Protein AF-A0A097PSH3-F1 (afdb_monomer)

InterPro domains:
  IPR001678 SAM-dependent methyltransferase RsmB-F/NOP2-type domain [PS51686] (1-191)
  IPR023267 RNA (C5-cytosine) methyltransferase [PTHR22807] (13-145)
  IPR029063 S-adenosyl-L-methionine-dependent methyltransferase superfamily [G3DSA:3.40.50.150] (10-169)
  IPR029063 S-adenosyl-L-methionine-dependent methyltransferase superfamily [SSF53335] (25-148)
  IPR049560 SAM-dependent methyltransferase RsmB-F/NOP2-type, catalytic core [PF01189] (76-141)

Mean predicted aligned error: 7.46 Å

Sequence (191 aa):
FLNDNGIDPSIYTPRYIRLKPGLETIEADLKCTLEKVEWLPNFYSLPPHIQIASSKAYQDGKIYGIDAASGAAVSALNISSGDHVLDLCAAPGAKLCMILELLGNSGSVTGVDVARHRLAACRTLIQKYSLGDHCRLFVSDGASFSLIPIRYKEWTSRRPWKERKKAIKERPEMIYYGRQSGVVGLSKSEL

Nearest PDB structures (foldseek):
  2yxl-assembly1_A  TM=9.022E-01  e=1.031E-09  Pyrococcus horikoshii OT3
  8esq-assembly1_q  TM=8.886E-01  e=1.124E-08  Schizosaccharomyces pombe
  2b9e-assembly1_A  TM=7.688E-01  e=6.149E-10  Homo sapiens
  8v87-assembly1_q  TM=8.570E-01  e=1.655E-08  Saccharomyces cerevisiae BY4741
  3m6w-assembly1_A  TM=8.450E-01  e=1.225E-07  Thermus thermophilus HB8

Foldseek 3Di:
DCVVVVNPPVVPFFWKKFFQPPDDDQCVQQVHDWADPVVAPRMTGHHPPGDPPNGPCVQQLRMDTDDPVLSVVLVVVVDAAQEAEEAAAQFLPPSVQVNLSRNDPHYAYEYEHQDPVRVVNNVVSCLSNVRFARYWYFNDHSVPDDDDHDHPVRGGLADDLVVLVVQCVDPRRIQDGHPHHPGRPDDPVRD

Radius of gyration: 18.39 Å; Cα contacts (8 Å, |Δi|>4): 336; chains: 1; bounding box: 59×37×45 Å

Structure (mmCIF, N/CA/C/O backbone):
data_AF-A0A097PSH3-F1
#
_entry.id   AF-A0A097PSH3-F1
#
loop_
_atom_site.group_PDB
_atom_site.id
_atom_site.type_symbol
_atom_site.label_atom_id
_atom_site.label_alt_id
_atom_site.label_comp_id
_atom_site.label_asym_id
_atom_site.label_entity_id
_atom_site.label_seq_id
_atom_site.pdbx_PDB_ins_code
_atom_site.Cartn_x
_atom_site.Cartn_y
_atom_site.Cartn_z
_atom_site.occupancy
_atom_site.B_iso_or_equiv
_atom_site.auth_seq_id
_atom_site.auth_comp_id
_atom_site.auth_asym_id
_atom_site.auth_atom_id
_atom_site.pdbx_PDB_model_num
ATOM 1 N N . PHE A 1 1 ? -30.426 14.355 -0.728 1.00 65.31 1 PHE A N 1
ATOM 2 C CA . PHE A 1 1 ? -30.240 13.302 -1.748 1.00 65.31 1 PHE A CA 1
ATOM 3 C C . PHE A 1 1 ? -30.620 11.921 -1.221 1.00 65.31 1 PHE A C 1
ATOM 5 O O . PHE A 1 1 ? -31.497 11.313 -1.800 1.00 65.31 1 PHE A O 1
ATOM 12 N N . LEU A 1 2 ? -30.008 11.404 -0.151 1.00 61.84 2 LEU A N 1
ATOM 13 C CA . LEU A 1 2 ? -30.244 10.018 0.302 1.00 61.84 2 LEU A CA 1
ATOM 14 C C . LEU A 1 2 ? -31.631 9.780 0.892 1.00 61.84 2 LEU A C 1
ATOM 16 O O . LEU A 1 2 ? -32.385 8.966 0.366 1.00 61.84 2 LEU A O 1
ATOM 20 N N . ASN A 1 3 ? -31.994 10.580 1.894 1.00 71.94 3 ASN A N 1
ATOM 21 C CA . ASN A 1 3 ? -33.344 10.575 2.456 1.00 71.94 3 ASN A CA 1
ATOM 22 C C . ASN A 1 3 ? -34.392 10.905 1.381 1.00 71.94 3 ASN A C 1
ATOM 24 O O . ASN A 1 3 ? -35.429 10.256 1.312 1.00 71.94 3 ASN A O 1
ATOM 28 N N . ASP A 1 4 ? -34.072 11.849 0.490 1.00 82.62 4 ASP A N 1
ATOM 29 C CA . ASP A 1 4 ? -34.956 12.271 -0.608 1.00 82.62 4 ASP A CA 1
ATOM 30 C C . ASP A 1 4 ? -35.188 11.177 -1.668 1.00 82.62 4 ASP A C 1
ATOM 32 O O . ASP A 1 4 ? -36.111 11.295 -2.465 1.00 82.62 4 ASP A O 1
ATOM 36 N N . ASN A 1 5 ? -34.367 10.118 -1.689 1.00 81.75 5 ASN A N 1
ATOM 37 C CA . ASN A 1 5 ? -34.512 8.966 -2.586 1.00 81.75 5 ASN A CA 1
ATOM 38 C C . ASN A 1 5 ? -34.886 7.671 -1.835 1.00 81.75 5 ASN A C 1
ATOM 40 O O . ASN A 1 5 ? -34.780 6.588 -2.405 1.00 81.75 5 ASN A O 1
ATOM 44 N N . GLY A 1 6 ? -35.296 7.754 -0.561 1.00 77.00 6 GLY A N 1
ATOM 45 C CA . GLY A 1 6 ? -35.699 6.583 0.229 1.00 77.00 6 GLY A CA 1
ATOM 46 C C . GLY A 1 6 ? -34.570 5.581 0.495 1.00 77.00 6 GLY A C 1
ATOM 47 O O . GLY A 1 6 ? -34.836 4.430 0.834 1.00 77.00 6 GLY A O 1
ATOM 48 N N . ILE A 1 7 ? -33.313 6.002 0.327 1.00 65.75 7 ILE A N 1
ATOM 49 C CA . ILE A 1 7 ? -32.142 5.192 0.653 1.00 65.75 7 ILE A CA 1
ATOM 50 C C . ILE A 1 7 ? -31.852 5.424 2.130 1.00 65.75 7 ILE A C 1
ATOM 52 O O . ILE A 1 7 ? -31.476 6.534 2.512 1.00 65.75 7 ILE A O 1
ATOM 56 N N . ASP A 1 8 ? -32.027 4.387 2.950 1.00 64.12 8 ASP A N 1
ATOM 57 C CA . ASP A 1 8 ? -31.694 4.459 4.370 1.00 64.12 8 ASP A CA 1
ATOM 58 C C . ASP A 1 8 ? -30.200 4.824 4.529 1.00 64.12 8 ASP A C 1
ATOM 60 O O . ASP A 1 8 ? -29.328 4.109 4.024 1.00 64.12 8 ASP A O 1
ATOM 64 N N . PRO A 1 9 ? -29.868 5.941 5.205 1.00 63.75 9 PRO A N 1
ATOM 65 C CA . PRO A 1 9 ? -28.488 6.349 5.448 1.00 63.75 9 PRO A CA 1
ATOM 66 C C . PRO A 1 9 ? -27.662 5.307 6.203 1.00 63.75 9 PRO A C 1
ATOM 68 O O . PRO A 1 9 ? -26.438 5.330 6.102 1.00 63.75 9 PRO A O 1
ATOM 71 N N . SER A 1 10 ? -28.297 4.391 6.938 1.00 58.47 10 SER A N 1
ATOM 72 C CA . SER A 1 10 ? -27.632 3.259 7.587 1.00 58.47 10 SER A CA 1
ATOM 73 C C . SER A 1 10 ? -27.071 2.238 6.580 1.00 58.47 10 SER A C 1
ATOM 75 O O . SER A 1 10 ? -26.129 1.516 6.898 1.00 58.47 10 SER A O 1
ATOM 77 N N . ILE A 1 11 ? -27.573 2.245 5.334 1.00 58.34 11 ILE A N 1
ATOM 78 C CA . ILE A 1 11 ? -27.076 1.443 4.202 1.00 58.34 11 ILE A CA 1
ATOM 79 C C . ILE A 1 11 ? -25.763 2.019 3.645 1.00 58.34 11 ILE A C 1
ATOM 81 O O . ILE A 1 11 ? -25.087 1.352 2.861 1.00 58.34 11 ILE A O 1
ATOM 85 N N . TYR A 1 12 ? -25.339 3.228 4.051 1.00 57.69 12 TYR A N 1
ATOM 86 C CA . TYR A 1 12 ? -23.970 3.667 3.776 1.00 57.69 12 TYR A CA 1
ATOM 87 C C . TYR A 1 12 ? -23.005 2.770 4.538 1.00 57.69 12 TYR A C 1
ATOM 89 O O . TYR A 1 12 ? -22.730 2.965 5.722 1.00 57.69 12 TYR A O 1
ATOM 97 N N . THR A 1 13 ? -22.524 1.769 3.805 1.00 61.75 13 THR A N 1
ATOM 98 C CA . THR A 1 13 ? -21.683 0.678 4.272 1.00 61.75 13 THR A CA 1
ATOM 99 C C . THR A 1 13 ? -20.581 1.200 5.185 1.00 61.75 13 THR A C 1
ATOM 101 O O . THR A 1 13 ? -19.927 2.195 4.834 1.00 61.75 13 THR A O 1
ATOM 104 N N . PRO A 1 14 ? -20.354 0.544 6.337 1.00 66.19 14 PRO A N 1
ATOM 105 C CA . PRO A 1 14 ? -19.289 0.931 7.242 1.00 66.19 14 PRO A CA 1
ATOM 106 C C . PRO A 1 14 ? -17.967 1.003 6.483 1.00 66.19 14 PRO A C 1
ATOM 108 O O . PRO A 1 14 ? -17.689 0.213 5.579 1.00 66.19 14 PRO A O 1
ATOM 111 N N . ARG A 1 15 ? -17.143 1.988 6.835 1.00 86.19 15 ARG A N 1
ATOM 112 C CA . ARG A 1 15 ? -15.806 2.095 6.252 1.00 86.19 15 ARG A CA 1
ATOM 113 C C . ARG A 1 15 ? -14.915 1.078 6.930 1.00 86.19 15 ARG A C 1
ATOM 115 O O . ARG A 1 15 ? -14.949 0.949 8.146 1.00 86.19 15 ARG A O 1
ATOM 122 N N . TYR A 1 16 ? -14.078 0.411 6.155 1.00 93.62 16 TYR A N 1
ATOM 123 C CA . TYR A 1 16 ? -13.142 -0.559 6.695 1.00 93.62 16 TYR A CA 1
ATOM 124 C C . TYR A 1 16 ? -11.760 0.058 6.880 1.00 93.62 16 TYR A C 1
ATOM 126 O O . TYR A 1 16 ? -11.278 0.850 6.057 1.00 93.62 16 TYR A O 1
ATOM 134 N N . ILE A 1 17 ? -11.120 -0.316 7.980 1.00 94.69 17 ILE A N 1
ATOM 135 C CA . ILE A 1 17 ? -9.703 -0.069 8.208 1.00 94.69 17 ILE A CA 1
ATOM 136 C C . ILE A 1 17 ? -8.973 -1.383 8.390 1.00 94.69 17 ILE A C 1
ATOM 138 O O . ILE A 1 17 ? -9.531 -2.364 8.882 1.00 94.69 17 ILE A O 1
ATOM 142 N N . ARG A 1 18 ? -7.690 -1.357 8.049 1.00 94.88 18 ARG A N 1
ATOM 143 C CA . ARG A 1 18 ? -6.748 -2.400 8.415 1.00 94.88 18 ARG A CA 1
ATOM 144 C C . ARG A 1 18 ? -5.779 -1.873 9.463 1.00 94.88 18 ARG A C 1
ATOM 146 O O . ARG A 1 18 ? -5.218 -0.782 9.309 1.00 94.88 18 ARG A O 1
ATOM 153 N N . LEU A 1 19 ? -5.568 -2.664 10.506 1.00 94.12 19 LEU A N 1
ATOM 154 C CA . LEU A 1 19 ? -4.509 -2.461 11.488 1.00 94.12 19 LEU A CA 1
ATOM 155 C C . LEU A 1 19 ? -3.259 -3.196 11.020 1.00 94.12 19 LEU A C 1
ATOM 157 O O . LEU A 1 19 ? -3.335 -4.312 10.502 1.00 94.12 19 LEU A O 1
ATOM 161 N N . LYS A 1 20 ? -2.089 -2.580 11.199 1.00 90.25 20 LYS A N 1
ATOM 162 C CA . LYS A 1 20 ? -0.839 -3.323 11.033 1.00 90.25 20 LYS A CA 1
ATOM 163 C C . LYS A 1 20 ? -0.735 -4.407 12.125 1.00 90.25 20 LYS A C 1
ATOM 165 O O . LYS A 1 20 ? -1.230 -4.183 13.231 1.00 90.25 20 LYS A O 1
ATOM 170 N N . PRO A 1 21 ? -0.104 -5.563 11.852 1.00 83.25 21 PRO A N 1
ATOM 171 C CA . PRO A 1 21 ? 0.061 -6.616 12.855 1.00 83.25 21 PRO A CA 1
ATOM 172 C C . PRO A 1 21 ? 0.727 -6.103 14.143 1.00 83.25 21 PRO A C 1
ATOM 174 O O . PRO A 1 21 ? 1.643 -5.282 14.080 1.00 83.25 21 PRO A O 1
ATOM 177 N N . GLY A 1 22 ? 0.281 -6.603 15.301 1.00 80.62 22 GLY A N 1
ATOM 178 C CA . GLY A 1 22 ? 0.843 -6.256 16.616 1.00 80.62 22 GLY A CA 1
ATOM 179 C C . GLY A 1 22 ? 0.272 -4.989 17.272 1.00 80.62 22 GLY A C 1
ATOM 180 O O . GLY A 1 22 ? 0.846 -4.500 18.242 1.00 80.62 22 GLY A O 1
ATOM 181 N N . LEU A 1 23 ? -0.833 -4.441 16.758 1.00 81.38 23 LEU A N 1
ATOM 182 C CA . LEU A 1 23 ? -1.551 -3.306 17.352 1.00 81.38 23 LEU A CA 1
ATOM 183 C C . LEU A 1 23 ? -2.843 -3.765 18.031 1.00 81.38 23 LEU A C 1
ATOM 185 O O . LEU A 1 23 ? -3.710 -4.327 17.371 1.00 81.38 23 LEU A O 1
ATOM 189 N N . GLU A 1 24 ? -2.997 -3.448 19.318 1.00 69.44 24 GLU A N 1
ATOM 190 C CA . GLU A 1 24 ? -4.186 -3.828 20.101 1.00 69.44 24 GLU A CA 1
ATOM 191 C C . GLU A 1 24 ? -4.959 -2.625 20.678 1.00 69.44 24 GLU A C 1
ATOM 193 O O . GLU A 1 24 ? -6.113 -2.764 21.064 1.00 69.44 24 GLU A O 1
ATOM 198 N N . THR A 1 25 ? -4.373 -1.420 20.711 1.00 75.62 25 THR A N 1
ATOM 199 C CA . THR A 1 25 ? -4.874 -0.301 21.538 1.00 75.62 25 THR A CA 1
ATOM 200 C C . THR A 1 25 ? -5.086 1.006 20.764 1.00 75.62 25 THR A C 1
ATOM 202 O O . THR A 1 25 ? -4.438 2.017 21.031 1.00 75.62 25 THR A O 1
ATOM 205 N N . ILE A 1 26 ? -6.012 1.024 19.796 1.00 89.06 26 ILE A N 1
ATOM 206 C CA . ILE A 1 26 ? -6.326 2.253 19.030 1.00 89.06 26 ILE A CA 1
ATOM 207 C C . ILE A 1 26 ? -7.743 2.808 19.244 1.00 89.06 26 ILE A C 1
ATOM 209 O O . ILE A 1 26 ? -8.036 3.907 18.779 1.00 89.06 26 ILE A O 1
ATOM 213 N N . GLU A 1 27 ? -8.621 2.092 19.949 1.00 90.25 27 GLU A N 1
ATOM 214 C CA . GLU A 1 27 ? -10.016 2.510 20.183 1.00 90.25 27 GLU A CA 1
ATOM 215 C C . GLU A 1 27 ? -10.115 3.849 20.922 1.00 90.25 27 GLU A C 1
ATOM 217 O O . GLU A 1 27 ? -10.912 4.709 20.551 1.00 90.25 27 GLU A O 1
ATOM 222 N N . ALA A 1 28 ? -9.251 4.065 21.920 1.00 88.62 28 ALA A N 1
ATOM 223 C CA . ALA A 1 28 ? -9.187 5.322 22.665 1.00 88.62 28 ALA A CA 1
ATOM 224 C C . ALA A 1 28 ? -8.783 6.514 21.775 1.00 88.62 28 ALA A C 1
ATOM 226 O O . ALA A 1 28 ? -9.318 7.611 21.927 1.00 88.62 28 ALA A O 1
ATOM 227 N N . ASP A 1 29 ? -7.873 6.291 20.821 1.00 90.00 29 ASP A N 1
ATOM 228 C CA . ASP A 1 29 ? -7.426 7.302 19.854 1.00 90.00 29 ASP A CA 1
ATOM 229 C C . ASP A 1 29 ? -8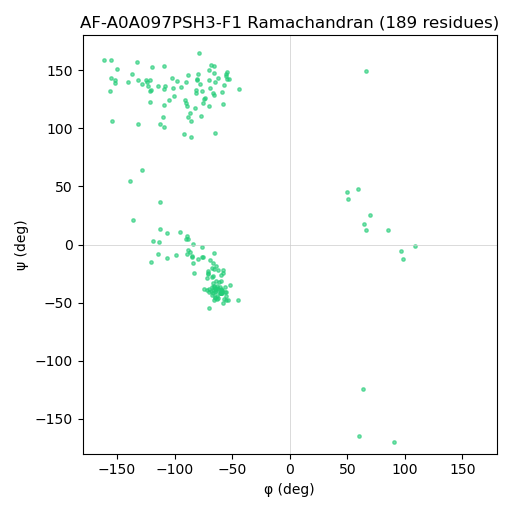.518 7.608 18.814 1.00 90.00 29 ASP A C 1
ATOM 231 O O . ASP A 1 29 ? -8.753 8.763 18.461 1.00 90.00 29 ASP A O 1
ATOM 235 N N . LEU A 1 30 ? -9.247 6.580 18.371 1.00 89.75 30 LEU A N 1
ATOM 236 C CA . LEU A 1 30 ? -10.368 6.718 17.438 1.00 89.75 30 LEU A CA 1
ATOM 237 C C . LEU A 1 30 ? -11.672 7.179 18.099 1.00 89.75 30 LEU A C 1
ATOM 239 O O . LEU A 1 30 ? -12.601 7.560 17.386 1.00 89.75 30 LEU A O 1
ATOM 243 N N . LYS A 1 31 ? -11.742 7.158 19.437 1.00 90.06 31 LYS A N 1
ATOM 244 C CA . LYS A 1 31 ? -12.951 7.422 20.235 1.00 90.06 31 LYS A CA 1
ATOM 245 C C . LYS A 1 31 ? -14.142 6.583 19.762 1.00 90.06 31 LYS A C 1
ATOM 247 O O . LYS A 1 31 ? -15.266 7.069 19.680 1.00 90.06 31 LYS A O 1
ATOM 252 N N . CYS A 1 32 ? -13.865 5.334 19.404 1.00 89.12 32 CYS A N 1
ATOM 253 C CA . CYS A 1 32 ? -14.824 4.405 18.826 1.00 89.12 32 CYS A CA 1
ATOM 254 C C . CYS A 1 32 ? -14.421 2.979 19.183 1.00 89.12 32 CYS A C 1
ATOM 256 O O . CYS A 1 32 ? -13.241 2.637 19.095 1.00 89.12 32 CYS A O 1
ATOM 258 N N . THR A 1 33 ? -15.404 2.154 19.527 1.00 89.25 33 THR A N 1
ATOM 259 C CA . THR A 1 33 ? -15.231 0.702 19.598 1.00 89.25 33 THR A CA 1
ATOM 260 C C . THR A 1 33 ? -15.040 0.153 18.190 1.00 89.25 33 THR A C 1
ATOM 262 O O . THR A 1 33 ? -15.746 0.557 17.263 1.00 89.25 33 THR A O 1
ATOM 265 N N . LEU A 1 34 ? -14.067 -0.732 18.014 1.00 88.94 34 LEU A N 1
ATOM 266 C CA . LEU A 1 34 ? -13.798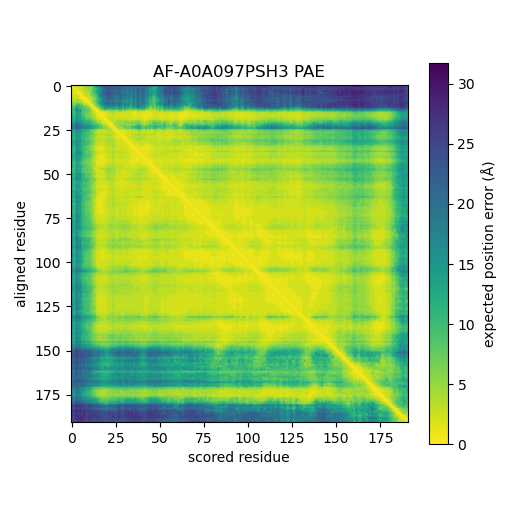 -1.370 16.738 1.00 88.94 34 LEU A CA 1
ATOM 267 C C . LEU A 1 34 ? -14.586 -2.669 16.620 1.00 88.94 34 LEU A C 1
ATOM 269 O O . LEU A 1 34 ? -14.434 -3.593 17.416 1.00 88.94 34 LEU A O 1
ATOM 273 N N . GLU A 1 35 ? -15.369 -2.772 15.559 1.00 91.88 35 GLU A N 1
ATOM 274 C CA . GLU A 1 35 ? -16.055 -4.005 15.196 1.00 91.88 35 GLU A CA 1
ATOM 275 C C . GLU A 1 35 ? -15.145 -4.834 14.288 1.00 91.88 35 GLU A C 1
ATOM 277 O O . GLU A 1 35 ? -14.735 -4.377 13.221 1.00 91.88 35 GLU A O 1
ATOM 282 N N . LYS A 1 36 ? -14.778 -6.044 14.714 1.00 93.62 36 LYS A N 1
ATOM 283 C CA . LYS A 1 36 ? -13.913 -6.932 13.927 1.00 93.62 36 LYS A CA 1
ATOM 284 C C . LYS A 1 36 ? -14.646 -7.473 12.705 1.00 93.62 36 LYS A C 1
ATOM 286 O O . LYS A 1 36 ? -15.803 -7.877 12.774 1.00 93.62 36 LYS A O 1
ATOM 291 N N . VAL A 1 37 ? -13.925 -7.569 11.592 1.00 94.88 37 VAL A N 1
ATOM 292 C CA . VAL A 1 37 ? -14.351 -8.371 10.443 1.00 94.88 37 VAL A CA 1
ATOM 293 C C . VAL A 1 37 ? -13.877 -9.805 10.680 1.00 94.88 37 VAL A C 1
ATOM 295 O O . VAL A 1 37 ? -12.748 -10.147 10.348 1.00 94.88 37 VAL A O 1
ATOM 298 N N . GLU A 1 38 ? -14.728 -10.641 11.281 1.00 94.94 38 GLU A N 1
ATOM 299 C CA . GLU A 1 38 ? -14.364 -11.983 11.789 1.00 94.94 38 GLU A CA 1
ATOM 300 C C . GLU A 1 38 ? -13.652 -12.888 10.768 1.00 94.94 38 GLU A C 1
ATOM 302 O O . GLU A 1 38 ? -12.756 -13.654 11.114 1.00 94.94 38 GLU A O 1
ATOM 307 N N . TRP A 1 39 ? -14.016 -12.785 9.490 1.00 95.12 39 TRP A N 1
ATOM 308 C CA . TRP A 1 39 ? -13.447 -13.604 8.417 1.00 95.12 39 TRP A CA 1
ATOM 309 C C . TRP A 1 39 ? -12.158 -13.026 7.805 1.00 95.12 39 TRP A C 1
ATOM 311 O O . TRP A 1 39 ? -11.537 -13.687 6.972 1.00 95.12 39 TRP A O 1
ATOM 321 N N . LEU A 1 40 ? -11.740 -11.813 8.190 1.00 95.25 40 LEU A N 1
ATOM 322 C CA . LEU A 1 40 ? -10.575 -11.131 7.623 1.00 95.25 40 LEU A CA 1
ATOM 323 C C . LEU A 1 40 ? -9.654 -10.570 8.723 1.00 95.25 40 LEU A C 1
ATOM 325 O O . LEU A 1 40 ? -9.932 -9.518 9.302 1.00 95.25 40 LEU A O 1
ATOM 329 N N . PRO A 1 41 ? -8.509 -11.222 8.995 1.00 92.81 41 PRO A N 1
ATOM 330 C CA . PRO A 1 41 ? -7.610 -10.811 10.067 1.00 92.81 41 PRO A CA 1
ATOM 331 C C . PRO A 1 41 ? -7.125 -9.362 9.943 1.00 92.81 41 PRO A C 1
ATOM 333 O O . PRO A 1 41 ? -6.680 -8.924 8.880 1.00 92.81 41 PRO A O 1
ATOM 336 N N . ASN A 1 42 ? -7.108 -8.652 11.074 1.00 94.06 42 ASN A N 1
ATOM 337 C CA . ASN A 1 42 ? -6.700 -7.247 11.209 1.00 94.06 42 ASN A CA 1
ATOM 338 C C . ASN A 1 42 ? -7.608 -6.220 10.506 1.00 94.06 42 ASN A C 1
ATOM 340 O O . ASN A 1 42 ? -7.205 -5.061 10.377 1.00 94.06 42 ASN A O 1
ATOM 344 N N . PHE A 1 43 ? -8.804 -6.609 10.058 1.00 95.56 43 PHE A N 1
ATOM 345 C CA . PHE A 1 43 ? -9.797 -5.690 9.503 1.00 95.56 43 PHE A CA 1
ATOM 346 C C . PHE A 1 43 ? -10.903 -5.376 10.502 1.00 95.56 43 PHE A C 1
ATOM 348 O O . PHE A 1 43 ? -11.352 -6.241 11.253 1.00 95.56 43 PHE A O 1
ATOM 355 N N . TYR A 1 44 ? -11.349 -4.123 10.471 1.00 94.50 44 TYR A N 1
ATOM 356 C CA . TYR A 1 44 ? -12.379 -3.614 11.366 1.00 94.50 44 TYR A CA 1
ATOM 357 C C . TYR A 1 44 ? -13.328 -2.681 10.614 1.00 94.50 44 TYR A C 1
ATOM 359 O O . TYR A 1 44 ? -12.877 -1.886 9.780 1.00 94.50 44 TYR A O 1
ATOM 367 N N . SER A 1 45 ? -14.625 -2.769 10.905 1.00 92.81 45 SER A N 1
ATOM 368 C CA . SER A 1 45 ? -15.622 -1.793 10.471 1.00 92.81 45 SER A CA 1
ATOM 369 C C . SER A 1 45 ? -15.602 -0.568 11.377 1.00 92.81 45 SER A C 1
ATOM 371 O O . SER A 1 45 ? -15.430 -0.645 12.593 1.00 92.81 45 SER A O 1
ATOM 373 N N . LEU A 1 46 ? -15.781 0.591 10.752 1.00 90.19 46 LEU A N 1
ATOM 374 C CA . LEU A 1 46 ? -15.941 1.873 11.409 1.00 90.19 46 LEU A CA 1
ATOM 375 C C . LEU A 1 46 ? -17.243 2.535 10.965 1.00 90.19 46 LEU A C 1
ATOM 377 O O . LEU A 1 46 ? -17.534 2.585 9.760 1.00 90.19 46 LEU A O 1
ATOM 381 N N . PRO A 1 47 ? -17.962 3.171 11.902 1.00 88.00 47 PRO A N 1
ATOM 382 C CA . PRO A 1 47 ? -19.062 4.049 11.556 1.00 88.00 47 PRO A CA 1
ATOM 383 C C . PRO A 1 47 ? -18.626 5.165 10.582 1.00 88.00 47 PRO A C 1
ATOM 385 O O . PRO A 1 47 ? -17.504 5.694 10.658 1.00 88.00 47 PRO A O 1
ATOM 388 N N . PRO A 1 48 ? -19.510 5.598 9.667 1.00 82.12 48 PRO A N 1
ATOM 389 C CA . PRO A 1 48 ? -19.171 6.569 8.625 1.00 82.12 48 PRO A CA 1
ATOM 390 C C . PRO A 1 48 ? -18.782 7.955 9.166 1.00 82.12 48 PRO A C 1
ATOM 392 O O . PRO A 1 48 ? -18.104 8.704 8.469 1.00 82.12 48 PRO A O 1
ATOM 395 N N . HIS A 1 49 ? -19.133 8.286 10.412 1.00 85.31 49 HIS A N 1
ATOM 396 C CA . HIS A 1 49 ? -18.789 9.563 11.044 1.00 85.31 49 HIS A CA 1
ATOM 397 C C . HIS A 1 49 ? -17.384 9.594 11.686 1.00 85.31 49 HIS A C 1
ATOM 399 O O . HIS A 1 49 ? -16.862 10.677 11.946 1.00 85.31 49 HIS A O 1
ATOM 405 N N . ILE A 1 50 ? -16.732 8.445 11.911 1.00 89.56 50 ILE A N 1
ATOM 406 C CA . ILE A 1 50 ? -15.425 8.378 12.594 1.00 89.56 50 ILE A CA 1
ATOM 407 C C . ILE A 1 50 ? -14.278 8.801 11.673 1.00 89.56 50 ILE A C 1
ATOM 409 O O . ILE A 1 50 ? -13.917 8.106 10.726 1.00 89.56 50 ILE A O 1
ATOM 413 N N . GLN A 1 51 ? -13.648 9.940 11.925 1.00 89.06 51 GLN A N 1
ATOM 414 C CA . GLN A 1 51 ? -12.547 10.409 11.083 1.00 89.06 51 GLN A CA 1
ATOM 415 C C . GLN A 1 51 ? -11.209 9.812 11.524 1.00 89.06 51 GLN A C 1
ATOM 417 O O . GLN A 1 51 ? -10.613 10.242 12.504 1.00 89.06 51 GLN A O 1
ATOM 422 N N . ILE A 1 52 ? -10.682 8.862 10.748 1.00 92.19 52 ILE A N 1
ATOM 423 C CA . ILE A 1 52 ? -9.356 8.295 11.036 1.00 92.19 52 ILE A CA 1
ATOM 424 C C . ILE A 1 52 ? -8.226 9.287 10.750 1.00 92.19 52 ILE A C 1
ATOM 426 O O . ILE A 1 52 ? -7.167 9.184 11.343 1.00 92.19 52 ILE A O 1
ATOM 430 N N . ALA A 1 53 ? -8.435 10.268 9.862 1.00 91.19 53 ALA A N 1
ATOM 431 C CA . ALA A 1 53 ? -7.381 11.187 9.428 1.00 91.19 53 ALA A CA 1
ATOM 432 C C . ALA A 1 53 ? -6.763 12.011 10.573 1.00 91.19 53 ALA A C 1
ATOM 434 O O . ALA A 1 53 ? -5.576 12.341 10.531 1.00 91.19 53 ALA A O 1
ATOM 435 N N . SER A 1 54 ? -7.563 12.317 11.595 1.00 89.81 54 SER A N 1
ATOM 436 C CA . SER A 1 54 ? -7.151 13.060 12.786 1.00 89.81 54 SER A CA 1
ATOM 437 C C . SER A 1 54 ? -6.518 12.189 13.870 1.00 89.81 54 SER A C 1
ATOM 439 O O . SER A 1 54 ? -5.980 12.742 14.824 1.00 89.81 54 SER A O 1
ATOM 441 N N . SER A 1 55 ? -6.587 10.860 13.758 1.00 92.31 55 SER A N 1
ATOM 442 C CA . SER A 1 55 ? -6.101 9.960 14.801 1.00 92.31 55 SER A CA 1
ATOM 443 C C . SER A 1 55 ? -4.584 9.799 14.749 1.00 92.31 55 SER A C 1
ATOM 445 O O . SER A 1 55 ? -3.965 9.803 13.673 1.00 92.31 55 SER A O 1
ATOM 447 N N . LYS A 1 56 ? -3.966 9.618 15.916 1.00 93.00 56 LYS A N 1
ATOM 448 C CA . LYS A 1 56 ? -2.524 9.399 16.019 1.00 93.00 56 LYS A CA 1
ATOM 449 C C . LYS A 1 56 ? -2.113 8.109 15.310 1.00 93.00 56 LYS A C 1
ATOM 451 O O . LYS A 1 56 ? -1.099 8.086 14.617 1.00 93.00 56 LYS A O 1
ATOM 456 N N . ALA A 1 57 ? -2.928 7.062 15.399 1.00 92.94 57 ALA A N 1
ATOM 457 C CA . ALA A 1 57 ? -2.708 5.792 14.723 1.00 92.94 57 ALA A CA 1
ATOM 458 C C . ALA A 1 57 ? -2.626 5.952 13.195 1.00 92.94 57 ALA A C 1
ATOM 460 O O . ALA A 1 57 ? -1.764 5.353 12.552 1.00 92.94 57 ALA A O 1
ATOM 461 N N . TYR A 1 58 ? -3.478 6.779 12.587 1.00 93.31 58 TYR A N 1
ATOM 462 C CA . TYR A 1 58 ? -3.427 7.007 11.142 1.00 93.31 58 TYR A CA 1
ATOM 463 C C . TYR A 1 58 ? -2.252 7.892 10.726 1.00 93.31 58 TYR A C 1
ATOM 465 O O . TYR A 1 58 ? -1.646 7.656 9.673 1.00 93.31 58 TYR A O 1
ATOM 473 N N . GLN A 1 59 ? -1.936 8.913 11.526 1.00 92.56 59 GLN A N 1
ATOM 474 C CA . GLN A 1 59 ? -0.806 9.815 11.287 1.00 92.56 59 GLN A CA 1
ATOM 475 C C . GLN A 1 59 ? 0.533 9.077 11.386 1.00 92.56 59 GLN A C 1
ATOM 477 O O . GLN A 1 59 ? 1.388 9.255 10.523 1.00 92.56 59 GLN A O 1
ATOM 482 N N . ASP A 1 60 ? 0.668 8.177 12.360 1.00 91.62 60 ASP A N 1
ATOM 483 C CA . ASP A 1 60 ? 1.846 7.321 12.552 1.00 91.62 60 ASP A CA 1
ATOM 484 C C . ASP A 1 60 ? 1.912 6.153 11.552 1.00 91.62 60 ASP A C 1
ATOM 486 O O . ASP A 1 60 ? 2.834 5.340 11.588 1.00 91.62 60 ASP A O 1
ATOM 490 N N . GLY A 1 61 ? 0.915 6.018 10.676 1.00 91.31 61 GLY A N 1
ATOM 491 C CA . GLY A 1 61 ? 0.877 4.957 9.680 1.00 91.31 61 GLY A CA 1
ATOM 492 C C . GLY A 1 61 ? 0.651 3.553 10.251 1.00 91.31 61 GLY A C 1
ATOM 493 O O . GLY A 1 61 ? 1.059 2.571 9.627 1.00 91.31 61 GLY A O 1
ATOM 494 N N . LYS A 1 62 ? 0.022 3.459 11.428 1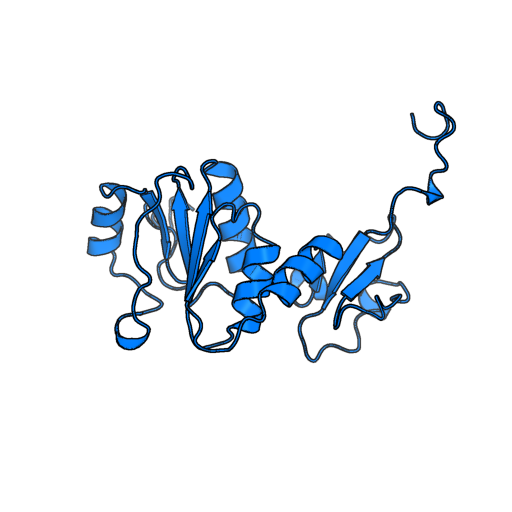.00 91.56 62 LYS A N 1
ATOM 495 C CA . LYS A 1 62 ? -0.362 2.218 12.125 1.00 91.56 62 LYS A CA 1
ATOM 496 C C . LYS A 1 62 ? -1.684 1.640 11.612 1.00 91.56 62 LYS A C 1
ATOM 498 O O . LYS A 1 62 ? -1.909 0.439 11.718 1.00 91.56 62 LYS A O 1
ATOM 503 N N . ILE A 1 63 ? -2.534 2.490 11.035 1.00 93.56 63 ILE A N 1
ATOM 504 C CA . ILE A 1 63 ? -3.778 2.095 10.369 1.00 93.56 63 ILE A CA 1
ATOM 505 C C . ILE A 1 63 ? -3.931 2.767 9.013 1.00 93.56 63 ILE A C 1
ATOM 507 O O . ILE A 1 63 ? -3.394 3.855 8.763 1.00 93.56 63 ILE A O 1
ATOM 511 N N . TYR A 1 64 ? -4.725 2.146 8.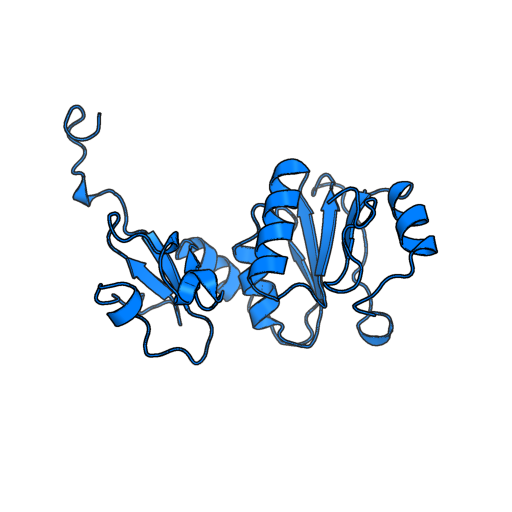149 1.00 92.56 64 TYR A N 1
ATOM 512 C CA . TYR A 1 64 ? -5.148 2.753 6.897 1.00 92.56 64 TYR A CA 1
ATOM 513 C C . TYR A 1 64 ? -6.518 2.267 6.451 1.00 92.56 64 TYR A C 1
ATOM 515 O O . TYR A 1 64 ? -6.933 1.153 6.761 1.00 92.56 64 TYR A O 1
ATOM 523 N N . GLY A 1 65 ? -7.219 3.142 5.730 1.00 92.81 65 GLY A N 1
ATOM 524 C CA . GLY A 1 65 ? -8.495 2.810 5.115 1.00 92.81 65 GLY A CA 1
ATOM 525 C C . GLY A 1 65 ? -8.279 1.899 3.914 1.00 92.81 65 GLY A C 1
ATOM 526 O O . GLY A 1 65 ? -7.508 2.225 3.010 1.00 92.81 65 GLY A O 1
ATOM 527 N N . ILE A 1 66 ? -8.961 0.764 3.916 1.00 94.75 66 ILE A N 1
ATOM 528 C CA . ILE A 1 66 ? -9.005 -0.183 2.808 1.00 94.75 66 ILE A CA 1
ATOM 529 C C . ILE A 1 66 ? -10.287 -0.991 2.950 1.00 94.75 66 ILE A C 1
ATOM 531 O O . ILE A 1 66 ? -10.598 -1.470 4.033 1.00 94.75 66 ILE A O 1
ATOM 535 N N . ASP A 1 67 ? -11.025 -1.126 1.854 1.00 93.62 67 ASP A N 1
ATOM 536 C CA . ASP A 1 67 ? -12.253 -1.912 1.835 1.00 93.62 67 ASP A CA 1
ATOM 537 C C . ASP A 1 67 ? -11.992 -3.396 2.159 1.00 93.62 67 ASP A C 1
ATOM 539 O O . ASP A 1 67 ? -10.977 -3.955 1.726 1.00 93.62 67 ASP A O 1
ATOM 543 N N . ALA A 1 68 ? -12.907 -4.050 2.881 1.00 94.69 68 ALA A N 1
ATOM 544 C CA . ALA A 1 68 ? -12.756 -5.453 3.267 1.00 94.69 68 ALA A CA 1
ATOM 545 C C . ALA A 1 68 ? -12.628 -6.385 2.052 1.00 94.69 68 ALA A C 1
ATOM 547 O O . ALA A 1 68 ? -11.775 -7.271 2.059 1.00 94.69 68 ALA A O 1
ATOM 548 N N . ALA A 1 69 ? -13.374 -6.156 0.964 1.00 95.06 69 ALA A N 1
ATOM 549 C CA . ALA A 1 69 ? -13.243 -6.959 -0.253 1.00 95.06 69 ALA A CA 1
ATOM 550 C C . ALA A 1 69 ? -11.878 -6.747 -0.927 1.00 95.06 69 ALA A C 1
ATOM 552 O O . ALA A 1 69 ? -11.294 -7.674 -1.489 1.00 95.06 69 ALA A O 1
ATOM 553 N N . SER A 1 70 ? -11.318 -5.537 -0.826 1.00 96.25 70 SER A N 1
ATOM 554 C CA . SER A 1 70 ? -9.956 -5.271 -1.297 1.00 96.25 70 SER A CA 1
ATOM 555 C C . SER A 1 70 ? -8.902 -6.007 -0.472 1.00 96.25 70 SER A C 1
ATOM 557 O O . SER A 1 70 ? -7.938 -6.504 -1.049 1.00 96.25 70 SER A O 1
ATOM 559 N N . GLY A 1 71 ? -9.088 -6.089 0.847 1.00 96.69 71 GLY A N 1
ATOM 560 C CA . GLY A 1 71 ? -8.252 -6.901 1.728 1.00 96.69 71 GLY A CA 1
ATOM 561 C C . GLY A 1 71 ? -8.349 -8.388 1.418 1.00 96.69 71 GLY A C 1
ATOM 562 O O . GLY A 1 71 ? -7.327 -9.043 1.242 1.00 96.69 71 GLY A O 1
ATOM 563 N N . ALA A 1 72 ? -9.574 -8.890 1.255 1.00 97.31 72 ALA A N 1
ATOM 564 C CA . ALA A 1 72 ? -9.857 -10.270 0.876 1.00 97.31 72 ALA A CA 1
ATOM 565 C C . ALA A 1 72 ? -9.147 -10.667 -0.424 1.00 97.31 72 ALA A C 1
ATOM 567 O O . ALA A 1 72 ? -8.525 -11.724 -0.491 1.00 97.31 72 ALA A O 1
ATOM 568 N N . ALA A 1 73 ? -9.182 -9.792 -1.436 1.00 97.44 73 ALA A N 1
ATOM 569 C CA . ALA A 1 73 ? -8.498 -10.018 -2.704 1.00 97.44 73 ALA A CA 1
ATOM 570 C C . ALA A 1 73 ? -6.981 -10.177 -2.526 1.00 97.44 73 ALA A C 1
ATOM 572 O O . ALA A 1 73 ? -6.391 -11.062 -3.136 1.00 97.44 73 ALA A O 1
ATOM 573 N N . VAL A 1 74 ? -6.348 -9.362 -1.672 1.00 97.44 74 VAL A N 1
ATOM 574 C CA . VAL A 1 74 ? -4.910 -9.493 -1.380 1.00 97.44 74 VAL A CA 1
ATOM 575 C C . VAL A 1 74 ? -4.626 -10.759 -0.570 1.00 97.44 74 VAL A C 1
ATOM 577 O O . VAL A 1 74 ? -3.668 -11.464 -0.872 1.00 97.44 74 VAL A O 1
ATOM 580 N N . SER A 1 75 ? -5.465 -11.091 0.414 1.00 96.50 75 SER A N 1
ATOM 581 C CA . SER A 1 75 ? -5.344 -12.334 1.186 1.00 96.50 75 SER A CA 1
ATOM 582 C C . SER A 1 75 ? -5.448 -13.580 0.301 1.00 96.50 75 SER A C 1
ATOM 584 O O . SER A 1 75 ? -4.691 -14.527 0.492 1.00 96.50 75 SER A O 1
ATOM 586 N N . ALA A 1 76 ? -6.324 -13.563 -0.706 1.00 97.88 76 ALA A N 1
ATOM 587 C CA . ALA A 1 76 ? -6.503 -14.668 -1.645 1.00 97.88 76 ALA A CA 1
ATOM 588 C C . ALA A 1 76 ? -5.280 -14.925 -2.545 1.00 97.88 76 ALA A C 1
ATOM 590 O O . ALA A 1 76 ? -5.124 -16.036 -3.043 1.00 97.88 76 ALA A O 1
ATOM 591 N N . LEU A 1 77 ? -4.393 -13.936 -2.729 1.00 97.19 77 LEU A N 1
ATOM 592 C CA . LEU A 1 77 ? -3.137 -14.121 -3.468 1.00 97.19 77 LEU A CA 1
ATOM 593 C C . LEU A 1 77 ? -2.129 -15.014 -2.723 1.00 97.19 77 LEU A C 1
ATOM 595 O O . LEU A 1 77 ? -1.158 -15.443 -3.337 1.00 97.19 77 LEU A O 1
ATOM 599 N N . ASN A 1 78 ? -2.347 -15.288 -1.428 1.00 96.75 78 ASN A N 1
ATOM 600 C CA . ASN A 1 78 ? -1.496 -16.134 -0.583 1.00 96.75 78 ASN A CA 1
ATOM 601 C C . ASN A 1 78 ? 0.002 -15.768 -0.649 1.00 96.75 78 ASN A C 1
ATOM 603 O O . ASN A 1 78 ? 0.876 -16.624 -0.792 1.00 96.75 78 ASN A O 1
ATOM 607 N N . ILE A 1 79 ? 0.280 -14.466 -0.571 1.00 96.38 79 ILE A N 1
ATOM 608 C CA . ILE A 1 79 ? 1.625 -13.899 -0.699 1.00 96.38 79 ILE A CA 1
ATOM 609 C C . ILE A 1 79 ? 2.498 -14.358 0.467 1.00 96.38 79 ILE A C 1
ATOM 611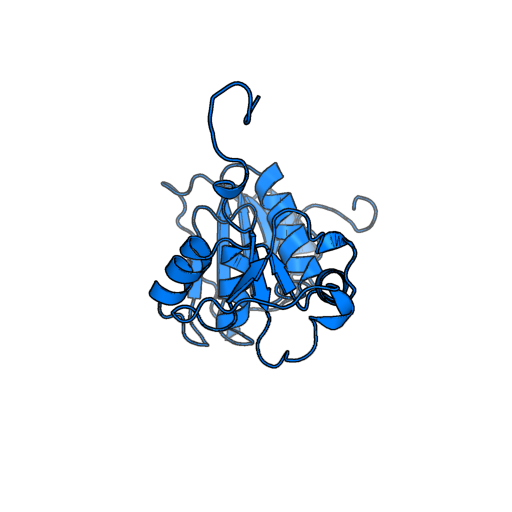 O O . ILE A 1 79 ? 2.138 -14.184 1.633 1.00 96.38 79 ILE A O 1
ATOM 615 N N . SER A 1 80 ? 3.669 -14.889 0.138 1.00 94.25 80 SER A N 1
ATOM 616 C CA . SER A 1 80 ? 4.692 -15.330 1.078 1.00 94.25 80 SER A CA 1
ATOM 617 C C . SER A 1 80 ? 5.904 -14.402 1.055 1.00 94.25 80 SER A C 1
ATOM 619 O O . SER A 1 80 ? 6.213 -13.749 0.058 1.00 94.25 80 SER A O 1
ATOM 621 N N . SER A 1 81 ? 6.630 -14.341 2.172 1.00 91.94 81 SER A N 1
ATOM 622 C CA . SER A 1 81 ? 7.879 -13.580 2.224 1.00 91.94 81 SER A CA 1
ATOM 623 C C . SER A 1 81 ? 8.871 -14.112 1.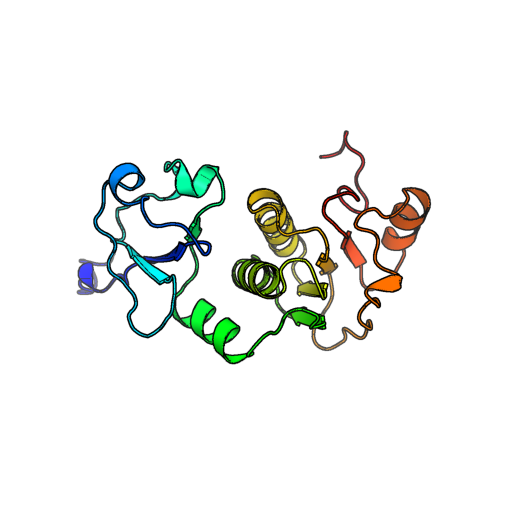183 1.00 91.94 81 SER A C 1
ATOM 625 O O . SER A 1 81 ? 9.103 -15.317 1.103 1.00 91.94 81 SER A O 1
ATOM 627 N N . GLY A 1 82 ? 9.464 -13.213 0.393 1.00 91.19 82 GLY A N 1
ATOM 628 C CA . GLY A 1 82 ? 10.336 -13.579 -0.728 1.00 91.19 82 GLY A CA 1
ATOM 629 C C . GLY A 1 82 ? 9.662 -13.561 -2.100 1.00 91.19 82 GLY A C 1
ATOM 630 O O . GLY A 1 82 ? 10.381 -13.554 -3.099 1.00 91.19 82 GLY A O 1
ATOM 631 N N . ASP A 1 83 ? 8.332 -13.475 -2.170 1.00 94.50 83 ASP A N 1
ATOM 632 C CA . ASP A 1 83 ? 7.620 -13.404 -3.445 1.00 94.50 83 ASP A CA 1
ATOM 633 C C . ASP A 1 83 ? 7.921 -12.113 -4.223 1.00 94.50 83 ASP A C 1
ATOM 635 O O . ASP A 1 83 ? 8.247 -11.050 -3.683 1.00 94.50 83 ASP A O 1
ATOM 639 N N . HIS A 1 84 ? 7.776 -12.203 -5.543 1.00 94.19 84 HIS A N 1
ATOM 640 C CA . HIS A 1 84 ? 7.893 -11.074 -6.456 1.00 94.19 84 HIS A CA 1
ATOM 641 C C . HIS A 1 84 ? 6.529 -10.779 -7.070 1.00 94.19 84 HIS A C 1
ATOM 643 O O . HIS A 1 84 ? 6.070 -11.495 -7.959 1.00 94.19 84 HIS A O 1
ATOM 649 N N . VAL A 1 85 ? 5.880 -9.720 -6.594 1.00 95.75 85 VAL A N 1
ATOM 650 C CA . VAL A 1 85 ? 4.483 -9.419 -6.916 1.00 95.75 85 VAL A CA 1
ATOM 651 C C . VAL A 1 85 ? 4.398 -8.317 -7.972 1.00 95.75 85 VAL A C 1
ATOM 653 O O . VAL A 1 85 ? 5.081 -7.291 -7.889 1.00 95.75 85 VAL A O 1
ATOM 656 N N . LEU A 1 86 ? 3.541 -8.523 -8.971 1.00 96.50 86 LEU A N 1
ATOM 657 C CA . LEU A 1 86 ? 3.185 -7.534 -9.985 1.00 96.50 86 LEU A CA 1
ATOM 658 C C . LEU A 1 86 ? 1.743 -7.072 -9.750 1.00 96.50 86 LEU A C 1
ATOM 660 O O . LEU A 1 86 ? 0.818 -7.874 -9.821 1.00 96.50 86 LEU A O 1
ATOM 664 N N . ASP A 1 87 ? 1.560 -5.778 -9.505 1.00 97.25 87 ASP A N 1
ATOM 665 C CA . ASP A 1 87 ? 0.252 -5.132 -9.381 1.00 97.25 87 ASP A CA 1
ATOM 666 C C . ASP A 1 87 ? 0.026 -4.237 -10.608 1.00 97.25 87 ASP A C 1
ATOM 668 O O . ASP A 1 87 ? 0.607 -3.157 -10.713 1.00 97.25 87 ASP A O 1
ATOM 672 N N . LEU A 1 88 ? -0.767 -4.718 -11.573 1.00 95.94 88 LEU A N 1
ATOM 673 C CA . LEU A 1 88 ? -0.968 -4.068 -12.878 1.00 95.94 88 LEU A CA 1
ATOM 674 C C . LEU A 1 88 ? -1.886 -2.834 -12.843 1.00 95.94 88 LEU A C 1
ATOM 676 O O . LEU A 1 88 ? -1.977 -2.120 -13.841 1.00 95.94 88 LEU A O 1
ATOM 680 N N . CYS A 1 89 ? -2.584 -2.594 -11.731 1.00 95.56 89 CYS A N 1
ATOM 681 C CA . CYS A 1 89 ? -3.490 -1.458 -11.532 1.00 95.56 89 CYS A CA 1
ATOM 682 C C . CYS A 1 89 ? -3.301 -0.896 -10.119 1.00 95.56 89 CYS A C 1
ATOM 684 O O . CYS A 1 89 ? -4.236 -0.802 -9.319 1.00 95.56 89 CYS A O 1
ATOM 686 N N . ALA A 1 90 ? -2.052 -0.553 -9.814 1.00 96.62 90 ALA A N 1
ATOM 687 C CA . ALA A 1 90 ? -1.592 -0.320 -8.455 1.00 96.62 90 ALA A CA 1
ATOM 688 C C . ALA A 1 90 ? -2.219 0.907 -7.784 1.00 96.62 90 ALA A C 1
ATOM 690 O O . ALA A 1 90 ? -2.304 0.969 -6.554 1.00 96.62 90 ALA A O 1
ATOM 691 N N . ALA A 1 91 ? -2.636 1.924 -8.540 1.00 95.75 91 ALA A N 1
ATOM 692 C CA . ALA A 1 91 ? -3.089 3.165 -7.936 1.00 95.75 91 ALA A CA 1
ATOM 693 C C . ALA A 1 91 ? -4.546 3.070 -7.432 1.00 95.75 91 ALA A C 1
ATOM 695 O O . ALA A 1 91 ? -5.408 2.515 -8.108 1.00 95.75 91 ALA A O 1
ATOM 696 N N . PRO A 1 92 ? -4.906 3.676 -6.282 1.00 93.75 92 PRO A N 1
ATOM 697 C CA . PRO A 1 92 ? -4.127 4.630 -5.492 1.00 93.75 92 PRO A CA 1
ATOM 698 C C . PRO A 1 92 ? -3.207 4.004 -4.427 1.00 93.75 92 PRO A C 1
ATOM 700 O O . PRO A 1 92 ? -2.632 4.753 -3.649 1.00 93.75 92 PRO A O 1
ATOM 703 N N . GLY A 1 93 ? -3.045 2.676 -4.369 1.00 95.31 93 GLY A N 1
ATOM 704 C CA . GLY A 1 93 ? -1.964 2.036 -3.603 1.00 95.31 93 GLY A CA 1
ATOM 705 C C . GLY A 1 93 ? -2.343 1.291 -2.325 1.00 95.31 93 GLY A C 1
ATOM 706 O O . GLY A 1 93 ? -1.457 0.721 -1.702 1.00 95.31 93 GLY A O 1
ATOM 707 N N . ALA A 1 94 ? -3.613 1.253 -1.907 1.00 95.69 94 ALA A N 1
ATOM 708 C CA . ALA A 1 94 ? -3.983 0.598 -0.641 1.00 95.69 94 ALA A CA 1
ATOM 709 C C . ALA A 1 94 ? -3.695 -0.919 -0.645 1.00 95.69 94 ALA A C 1
ATOM 711 O O . ALA A 1 94 ? -3.116 -1.441 0.306 1.00 95.69 94 ALA A O 1
ATOM 712 N N . LYS A 1 95 ? -4.039 -1.615 -1.740 1.00 97.12 95 LYS A N 1
ATOM 713 C CA . LYS A 1 95 ? -3.711 -3.040 -1.929 1.00 97.12 95 LYS A CA 1
ATOM 714 C C . LYS A 1 95 ? -2.201 -3.252 -2.016 1.00 97.12 95 LYS A C 1
ATOM 716 O O . LYS A 1 95 ? -1.671 -4.113 -1.327 1.00 97.12 95 LYS A O 1
ATOM 721 N N . LEU A 1 96 ? -1.511 -2.407 -2.785 1.00 96.94 96 LEU A N 1
ATOM 722 C CA . LEU A 1 96 ? -0.054 -2.420 -2.904 1.00 96.94 96 LEU A CA 1
ATOM 723 C C . LEU A 1 96 ? 0.646 -2.266 -1.540 1.00 96.94 96 LEU A C 1
ATOM 725 O O . LEU A 1 96 ? 1.621 -2.960 -1.269 1.00 96.94 96 LEU A O 1
ATOM 729 N N . CYS A 1 97 ? 0.143 -1.400 -0.655 1.00 95.94 97 CYS A N 1
ATOM 730 C CA . CYS A 1 97 ? 0.644 -1.283 0.714 1.00 95.94 97 CYS A CA 1
ATOM 731 C C . CYS A 1 97 ? 0.443 -2.581 1.506 1.00 95.94 97 CYS A C 1
ATOM 733 O O . CYS A 1 97 ? 1.394 -3.058 2.117 1.00 95.94 97 CYS A O 1
ATOM 735 N N . MET A 1 98 ? -0.742 -3.193 1.438 1.00 96.12 98 MET A N 1
ATOM 736 C CA . MET A 1 98 ? -0.989 -4.482 2.092 1.00 96.12 98 MET A CA 1
ATOM 737 C C . MET A 1 98 ? -0.059 -5.585 1.562 1.00 96.12 98 MET A C 1
ATOM 739 O O . MET A 1 98 ? 0.491 -6.345 2.353 1.00 96.12 98 MET A O 1
ATOM 743 N N . ILE A 1 99 ? 0.175 -5.634 0.247 1.00 96.62 99 ILE A N 1
ATOM 744 C CA . ILE A 1 99 ? 1.132 -6.550 -0.394 1.00 96.62 99 ILE A CA 1
ATOM 745 C C . ILE A 1 99 ? 2.544 -6.338 0.174 1.00 96.62 99 ILE A C 1
ATOM 747 O O . ILE A 1 99 ? 3.193 -7.296 0.591 1.00 96.62 99 ILE A O 1
ATOM 751 N N . LEU A 1 100 ? 3.016 -5.087 0.220 1.00 94.75 100 LEU A N 1
ATOM 752 C CA . LEU A 1 100 ? 4.344 -4.748 0.743 1.00 94.75 100 LEU A CA 1
ATOM 753 C C . LEU A 1 100 ? 4.510 -5.147 2.215 1.00 94.75 100 LEU A C 1
ATOM 755 O O . LEU A 1 100 ? 5.584 -5.588 2.611 1.00 94.75 100 LEU A O 1
ATOM 759 N N . GLU A 1 101 ? 3.457 -5.023 3.023 1.00 93.50 101 GLU A N 1
ATOM 760 C CA . GLU A 1 101 ? 3.482 -5.477 4.416 1.00 93.50 101 GLU A CA 1
ATOM 761 C C . GLU A 1 101 ? 3.603 -6.994 4.552 1.00 93.50 101 GLU A C 1
ATOM 763 O O . GLU A 1 101 ? 4.347 -7.453 5.413 1.00 93.50 101 GLU A O 1
ATOM 768 N N . LEU A 1 102 ? 2.890 -7.762 3.721 1.00 93.88 102 LEU A N 1
ATOM 769 C CA . LEU A 1 102 ? 2.933 -9.229 3.751 1.00 93.88 102 LEU A CA 1
ATOM 770 C C . LEU A 1 102 ? 4.300 -9.775 3.318 1.00 93.88 102 LEU A C 1
ATOM 772 O O . LEU A 1 102 ? 4.790 -10.742 3.897 1.00 93.88 102 LEU A O 1
ATOM 776 N N . LEU A 1 103 ? 4.944 -9.130 2.343 1.00 93.12 103 LEU A N 1
ATOM 777 C CA . LEU A 1 103 ? 6.308 -9.463 1.920 1.00 93.12 103 LEU A CA 1
ATOM 778 C C . LEU A 1 103 ? 7.346 -9.187 3.022 1.00 93.12 103 LEU A C 1
ATOM 780 O O . LEU A 1 103 ? 8.328 -9.926 3.178 1.00 93.12 103 LEU A O 1
ATOM 784 N N . GLY A 1 104 ? 7.122 -8.126 3.802 1.00 89.69 104 GLY A N 1
ATOM 785 C CA . GLY A 1 104 ? 8.028 -7.673 4.848 1.00 89.69 104 GLY A CA 1
ATOM 786 C C . GLY A 1 104 ? 9.375 -7.236 4.270 1.00 89.69 104 GLY A C 1
ATOM 787 O O . GLY A 1 104 ? 9.449 -6.380 3.391 1.00 89.69 104 GLY A O 1
ATOM 788 N N . ASN A 1 105 ? 10.457 -7.836 4.769 1.00 87.56 105 ASN A N 1
ATOM 789 C CA . ASN A 1 105 ? 11.825 -7.484 4.378 1.00 87.56 105 ASN A CA 1
ATOM 790 C C . ASN A 1 105 ? 12.393 -8.373 3.261 1.00 87.56 105 ASN A C 1
ATOM 792 O O . ASN A 1 105 ? 13.590 -8.314 3.010 1.00 87.56 105 ASN A O 1
ATOM 796 N N . SER A 1 106 ? 11.587 -9.208 2.604 1.00 87.94 106 SER A N 1
ATOM 797 C CA . SER A 1 106 ? 12.049 -10.099 1.534 1.00 87.94 106 SER A CA 1
ATOM 798 C C . SER A 1 106 ? 11.063 -10.100 0.370 1.00 87.94 106 SER A C 1
ATOM 800 O O . SER A 1 106 ? 9.859 -9.988 0.577 1.00 87.94 106 SER A O 1
ATOM 802 N N . GLY A 1 107 ? 11.567 -10.242 -0.855 1.00 90.88 107 GLY A N 1
ATOM 803 C CA . GLY A 1 107 ? 10.755 -10.144 -2.070 1.00 90.88 107 GLY A CA 1
ATOM 804 C C . GLY A 1 107 ? 10.688 -8.720 -2.624 1.00 90.88 107 GLY A C 1
ATOM 805 O O . GLY A 1 107 ? 11.457 -7.846 -2.218 1.00 90.88 107 GLY A O 1
ATOM 806 N N . SER A 1 108 ? 9.816 -8.485 -3.606 1.00 92.88 108 SER A N 1
ATOM 807 C CA . SER A 1 108 ? 9.647 -7.153 -4.204 1.00 92.88 108 SER A CA 1
ATOM 808 C C . SER A 1 108 ? 8.276 -6.946 -4.836 1.00 92.88 108 SER A C 1
ATOM 810 O O . SER A 1 108 ? 7.593 -7.898 -5.206 1.00 92.88 108 SER A O 1
ATOM 812 N N . VAL A 1 109 ? 7.892 -5.678 -4.999 1.00 95.19 109 VAL A N 1
ATOM 813 C CA . VAL A 1 109 ? 6.647 -5.289 -5.668 1.00 95.19 109 VAL A CA 1
ATOM 814 C C . VAL A 1 109 ? 6.933 -4.387 -6.855 1.00 95.19 109 VAL A C 1
ATOM 816 O O . VAL A 1 109 ? 7.672 -3.400 -6.772 1.00 95.19 109 VAL A O 1
ATOM 819 N N . THR A 1 110 ? 6.308 -4.716 -7.978 1.00 95.88 110 THR A N 1
ATOM 820 C CA . THR A 1 110 ? 6.236 -3.860 -9.158 1.00 95.88 110 THR A CA 1
ATOM 821 C C . THR A 1 110 ? 4.806 -3.368 -9.306 1.00 95.88 110 THR A C 1
ATOM 823 O O . THR A 1 110 ? 3.925 -4.155 -9.625 1.00 95.88 110 THR A O 1
ATOM 826 N N . GLY A 1 111 ? 4.574 -2.080 -9.061 1.00 96.88 111 GLY A N 1
ATOM 827 C CA . GLY A 1 111 ? 3.283 -1.444 -9.307 1.00 96.88 111 GLY A CA 1
ATOM 828 C C . GLY A 1 111 ? 3.252 -0.782 -10.681 1.00 96.88 111 GLY A C 1
ATOM 829 O O . GLY A 1 111 ? 4.199 -0.089 -11.059 1.00 96.88 111 GLY A O 1
ATOM 830 N N . VAL A 1 112 ? 2.167 -0.969 -11.418 1.00 97.50 112 VAL A N 1
ATOM 831 C CA . VAL A 1 112 ? 1.930 -0.376 -12.734 1.00 97.50 112 VAL A CA 1
ATOM 832 C C . VAL A 1 112 ? 0.568 0.302 -12.719 1.00 97.50 112 VAL A C 1
ATOM 834 O O . VAL A 1 112 ? -0.381 -0.215 -12.139 1.00 97.50 112 VAL A O 1
ATOM 837 N N . ASP A 1 113 ? 0.474 1.484 -13.314 1.00 97.94 113 ASP A N 1
ATOM 838 C CA . ASP A 1 113 ? -0.808 2.136 -13.575 1.00 97.94 113 ASP A CA 1
ATOM 839 C C . ASP A 1 113 ? -0.659 3.100 -14.755 1.00 97.94 113 ASP A C 1
ATOM 841 O O . ASP A 1 113 ? 0.368 3.770 -14.896 1.00 97.94 113 ASP A O 1
ATOM 845 N N . VAL A 1 114 ? -1.684 3.208 -15.596 1.00 96.75 114 VAL A N 1
ATOM 846 C CA . VAL A 1 114 ? -1.668 4.125 -16.745 1.00 96.75 114 VAL A CA 1
ATOM 847 C C . VAL A 1 114 ? -1.787 5.590 -16.304 1.00 96.75 114 VAL A C 1
ATOM 849 O O . VAL A 1 114 ? -1.261 6.501 -16.949 1.00 96.75 114 VAL A O 1
ATOM 852 N N . ALA A 1 115 ? -2.443 5.848 -15.170 1.00 96.19 115 ALA A N 1
ATOM 853 C CA . ALA A 1 115 ? -2.722 7.185 -14.676 1.00 96.19 115 ALA A CA 1
ATOM 854 C C . ALA A 1 115 ? -1.613 7.674 -13.734 1.00 96.19 115 ALA A C 1
ATOM 856 O O . ALA A 1 115 ? -1.662 7.492 -12.515 1.00 96.19 115 ALA A O 1
ATOM 857 N N . ARG A 1 116 ? -0.647 8.416 -14.291 1.00 93.38 116 ARG A N 1
ATOM 858 C CA . ARG A 1 116 ? 0.469 9.024 -13.538 1.00 93.38 116 ARG A CA 1
ATOM 859 C C . ARG A 1 116 ? 0.042 9.716 -12.240 1.00 93.38 116 ARG A C 1
ATOM 861 O O . ARG A 1 116 ? 0.684 9.527 -11.213 1.00 93.38 116 ARG A O 1
ATOM 868 N N . HIS A 1 117 ? -1.001 10.545 -12.283 1.00 92.31 117 HIS A N 1
ATOM 869 C CA . HIS A 1 117 ? -1.434 11.324 -11.119 1.00 92.31 117 HIS A CA 1
ATOM 870 C C . HIS A 1 117 ? -1.950 10.423 -9.985 1.00 92.31 117 HIS A C 1
ATOM 872 O O . HIS A 1 117 ? -1.651 10.669 -8.817 1.00 92.31 117 HIS A O 1
ATOM 878 N N . ARG A 1 118 ? -2.644 9.325 -10.316 1.00 95.81 118 ARG A N 1
ATOM 879 C CA . ARG A 1 118 ? -3.071 8.324 -9.330 1.00 95.81 118 ARG A CA 1
ATOM 880 C C . ARG A 1 118 ? -1.867 7.570 -8.772 1.00 95.81 118 ARG A C 1
ATOM 882 O O . ARG A 1 118 ? -1.790 7.338 -7.567 1.00 95.81 118 ARG A O 1
ATOM 889 N N . LEU A 1 119 ? -0.896 7.235 -9.619 1.00 94.88 119 LEU A N 1
ATOM 890 C CA . LEU A 1 119 ? 0.330 6.559 -9.192 1.00 94.88 119 LEU A CA 1
ATOM 891 C C . LEU A 1 119 ? 1.219 7.459 -8.311 1.00 94.88 119 LEU A C 1
ATOM 893 O O . LEU A 1 119 ? 1.910 6.972 -7.417 1.00 94.88 119 LEU A O 1
ATOM 897 N N . ALA A 1 120 ? 1.150 8.782 -8.477 1.00 91.62 120 ALA A N 1
ATOM 898 C CA . ALA A 1 120 ? 1.760 9.731 -7.547 1.00 91.62 120 ALA A CA 1
ATOM 899 C C . ALA A 1 120 ? 1.099 9.683 -6.154 1.00 91.62 120 ALA A C 1
ATOM 901 O O . ALA A 1 120 ? 1.811 9.726 -5.152 1.00 91.62 120 ALA A O 1
ATOM 902 N N . ALA A 1 121 ? -0.228 9.516 -6.072 1.00 93.19 121 ALA A N 1
ATOM 903 C CA . ALA A 1 121 ? -0.913 9.278 -4.796 1.00 93.19 121 ALA A CA 1
ATOM 904 C C . ALA A 1 121 ? -0.479 7.944 -4.158 1.00 93.19 121 ALA A C 1
ATOM 906 O O . ALA A 1 121 ? -0.198 7.899 -2.961 1.00 93.19 121 ALA A O 1
ATOM 907 N N . CYS A 1 122 ? -0.314 6.895 -4.971 1.00 95.19 122 CYS A N 1
ATOM 908 C CA . CYS A 1 122 ? 0.250 5.613 -4.538 1.00 95.19 122 CYS A CA 1
ATOM 909 C C . CYS A 1 122 ? 1.643 5.775 -3.924 1.00 95.19 122 CYS A C 1
ATOM 911 O O . CYS A 1 122 ? 1.903 5.275 -2.831 1.00 95.19 122 CYS A O 1
ATOM 913 N N . ARG A 1 123 ? 2.532 6.530 -4.577 1.00 93.81 123 ARG A N 1
ATOM 914 C CA . ARG A 1 123 ? 3.857 6.859 -4.037 1.00 93.81 123 ARG A CA 1
ATOM 915 C C . ARG A 1 123 ? 3.762 7.527 -2.663 1.00 93.81 123 ARG A C 1
ATOM 917 O O . ARG A 1 123 ? 4.472 7.117 -1.747 1.00 93.81 123 ARG A O 1
ATOM 924 N N . THR A 1 124 ? 2.899 8.532 -2.516 1.00 92.12 124 THR A N 1
ATOM 925 C CA . THR A 1 124 ? 2.687 9.226 -1.236 1.00 92.12 124 THR A CA 1
ATOM 926 C C . THR A 1 124 ? 2.219 8.257 -0.150 1.00 92.12 124 THR A C 1
ATOM 928 O O . THR A 1 124 ? 2.704 8.319 0.978 1.00 92.12 124 THR A O 1
ATOM 931 N N . LEU A 1 125 ? 1.332 7.319 -0.489 1.00 92.94 125 LEU A N 1
ATOM 932 C CA . LEU A 1 125 ? 0.815 6.320 0.445 1.00 92.94 125 LEU A CA 1
ATOM 933 C C . LEU A 1 125 ? 1.912 5.357 0.931 1.00 92.94 125 LEU A C 1
ATOM 935 O O . LEU A 1 125 ? 2.071 5.147 2.133 1.00 92.94 125 LEU A O 1
ATOM 939 N N . ILE A 1 126 ? 2.730 4.842 0.010 1.00 93.06 126 ILE A N 1
ATOM 940 C CA . ILE A 1 126 ? 3.874 3.966 0.317 1.00 93.06 126 ILE A CA 1
ATOM 941 C C . ILE A 1 126 ? 4.891 4.678 1.220 1.00 93.06 126 ILE A C 1
ATOM 943 O O . ILE A 1 126 ? 5.427 4.076 2.155 1.00 93.06 126 ILE A O 1
ATOM 947 N N . GLN A 1 127 ? 5.166 5.957 0.941 1.00 90.44 127 GLN A N 1
ATOM 948 C CA . GLN A 1 127 ? 6.070 6.780 1.746 1.00 90.44 127 GLN A CA 1
ATOM 949 C C . GLN A 1 127 ? 5.507 7.013 3.146 1.00 90.44 127 GLN A C 1
ATOM 951 O O . GLN A 1 127 ? 6.213 6.770 4.124 1.00 90.44 127 GLN A O 1
ATOM 956 N N . LYS A 1 128 ? 4.231 7.403 3.243 1.00 90.56 128 LYS A N 1
ATOM 957 C CA . LYS A 1 128 ? 3.531 7.594 4.516 1.00 90.56 128 LYS A CA 1
ATOM 958 C C . LYS A 1 128 ? 3.621 6.348 5.394 1.00 90.56 128 LYS A C 1
ATOM 960 O O . LYS A 1 128 ? 3.951 6.448 6.570 1.00 90.56 128 LYS A O 1
ATOM 965 N N . TYR A 1 129 ? 3.347 5.174 4.828 1.00 91.62 129 TYR A N 1
ATOM 966 C CA . TYR A 1 129 ? 3.337 3.926 5.590 1.00 91.62 129 TYR A CA 1
ATOM 967 C C . TYR A 1 129 ? 4.697 3.278 5.756 1.00 91.62 129 TYR A C 1
ATOM 969 O O . TYR A 1 129 ? 4.770 2.247 6.427 1.00 91.62 129 TYR A O 1
ATOM 977 N N . SER A 1 130 ? 5.759 3.885 5.220 1.00 90.12 130 SER A N 1
ATOM 978 C CA . SER A 1 130 ? 7.111 3.371 5.381 1.00 90.12 130 SER A CA 1
ATOM 979 C C . SER A 1 130 ? 7.255 1.942 4.829 1.00 90.12 130 SER A C 1
ATOM 981 O O . SER A 1 130 ? 7.808 1.078 5.504 1.00 90.12 130 SER A O 1
ATOM 983 N N . LEU A 1 131 ? 6.767 1.696 3.603 1.00 88.94 131 LEU A N 1
ATOM 984 C CA . LEU A 1 131 ? 6.728 0.363 2.961 1.00 88.94 131 LEU A CA 1
ATOM 985 C C . LEU A 1 131 ? 7.536 0.262 1.656 1.00 88.94 131 LEU A C 1
ATOM 987 O O . LEU A 1 131 ? 7.510 -0.748 0.969 1.00 88.94 131 LEU A O 1
ATOM 991 N N . GLY A 1 132 ? 8.235 1.324 1.266 1.00 83.81 132 GLY A N 1
ATOM 992 C CA . GLY A 1 132 ? 8.711 1.470 -0.108 1.00 83.81 132 GLY A CA 1
ATOM 993 C C . GLY A 1 132 ? 10.068 0.872 -0.448 1.00 83.81 132 GLY A C 1
ATOM 994 O O . GLY A 1 132 ? 10.543 1.102 -1.555 1.00 83.81 132 GLY A O 1
ATOM 995 N N . ASP A 1 133 ? 10.728 0.161 0.467 1.00 87.25 133 ASP A N 1
ATOM 996 C CA . ASP A 1 133 ? 12.131 -0.232 0.279 1.00 87.25 133 ASP A CA 1
ATOM 997 C C . ASP A 1 133 ? 12.327 -1.184 -0.899 1.00 87.25 133 ASP A C 1
ATOM 999 O O . ASP A 1 133 ? 13.284 -0.995 -1.651 1.00 87.25 133 ASP A O 1
ATOM 1003 N N . HIS A 1 134 ? 11.396 -2.118 -1.112 1.00 89.56 134 HIS A N 1
ATOM 1004 C CA . HIS A 1 134 ? 11.436 -3.126 -2.180 1.00 89.56 134 HIS A CA 1
ATOM 1005 C C . HIS A 1 134 ? 10.332 -2.919 -3.228 1.00 89.56 134 HIS A C 1
ATOM 1007 O O . HIS A 1 134 ? 9.752 -3.871 -3.747 1.00 89.56 134 HIS A O 1
ATOM 1013 N N . CYS A 1 135 ? 10.015 -1.657 -3.531 1.00 92.94 135 CYS A N 1
ATOM 1014 C CA . CYS A 1 135 ? 8.956 -1.290 -4.466 1.00 92.94 135 CYS A CA 1
ATOM 1015 C C . CYS A 1 135 ? 9.480 -0.444 -5.629 1.00 92.94 135 CYS A C 1
ATOM 1017 O O . CYS A 1 135 ? 10.288 0.469 -5.445 1.00 92.94 135 CYS A O 1
ATOM 1019 N N . ARG A 1 136 ? 8.950 -0.680 -6.829 1.00 93.50 136 ARG A N 1
ATOM 1020 C CA . ARG A 1 136 ? 9.112 0.193 -8.002 1.00 93.50 136 ARG A CA 1
ATOM 1021 C C . ARG A 1 136 ? 7.761 0.456 -8.655 1.00 93.50 136 ARG A C 1
ATOM 1023 O O . ARG A 1 136 ? 6.930 -0.446 -8.703 1.00 93.50 136 ARG A O 1
ATOM 1030 N N . LEU A 1 137 ? 7.547 1.681 -9.133 1.00 95.06 137 LEU A N 1
ATOM 1031 C CA . LEU A 1 137 ? 6.295 2.088 -9.777 1.00 95.06 137 LEU A CA 1
ATOM 1032 C C . LEU A 1 137 ? 6.547 2.548 -11.210 1.00 95.06 137 LEU A C 1
ATOM 1034 O O . LEU A 1 137 ? 7.439 3.372 -11.440 1.00 95.06 137 LEU A O 1
ATOM 1038 N N . PHE A 1 138 ? 5.726 2.063 -12.139 1.00 95.25 138 PHE A N 1
ATOM 1039 C CA . PHE A 1 138 ? 5.798 2.387 -13.558 1.00 95.25 138 PHE A CA 1
ATOM 1040 C C . PHE A 1 138 ? 4.493 2.973 -14.084 1.00 95.25 138 PHE A C 1
ATOM 1042 O O . PHE A 1 138 ? 3.413 2.451 -13.817 1.00 95.25 138 PHE A O 1
ATOM 1049 N N . VAL A 1 139 ? 4.610 4.022 -14.893 1.00 95.44 139 VAL A N 1
ATOM 1050 C CA . VAL A 1 139 ? 3.501 4.529 -15.702 1.00 95.44 139 VAL A CA 1
ATOM 1051 C C . VAL A 1 139 ? 3.503 3.778 -17.030 1.00 95.44 139 VAL A C 1
ATOM 1053 O O . VAL A 1 139 ? 4.417 3.949 -17.841 1.00 95.44 139 VAL A O 1
ATOM 1056 N N . SER A 1 140 ? 2.509 2.913 -17.228 1.00 96.44 140 SER A N 1
ATOM 1057 C CA . SER A 1 140 ? 2.372 2.069 -18.421 1.00 96.44 140 SER A CA 1
ATOM 1058 C C . SER A 1 140 ? 0.945 1.551 -18.570 1.00 96.44 140 SER A C 1
ATOM 1060 O O . SER A 1 140 ? 0.213 1.457 -17.588 1.00 96.44 140 SER A O 1
ATOM 1062 N N . ASP A 1 141 ? 0.583 1.154 -19.789 1.00 95.88 141 ASP A N 1
ATOM 1063 C CA . ASP A 1 141 ? -0.538 0.243 -20.012 1.00 95.88 141 ASP A CA 1
ATOM 1064 C C . ASP A 1 141 ? -0.185 -1.138 -19.429 1.00 95.88 141 ASP A C 1
ATOM 1066 O O . ASP A 1 141 ? 0.911 -1.660 -19.669 1.00 95.88 141 ASP A O 1
ATOM 1070 N N . GLY A 1 142 ? -1.093 -1.696 -18.626 1.00 94.12 142 GLY A N 1
ATOM 1071 C CA . GLY A 1 142 ? -0.940 -3.012 -18.014 1.00 94.12 142 GLY A CA 1
ATOM 1072 C C . GLY A 1 142 ? -1.050 -4.161 -19.019 1.00 94.12 142 GLY A C 1
ATOM 1073 O O . GLY A 1 142 ? -0.443 -5.204 -18.796 1.00 94.12 142 GLY A O 1
ATOM 1074 N N . ALA A 1 143 ? -1.742 -3.966 -20.147 1.00 95.06 143 ALA A N 1
ATOM 1075 C CA . ALA A 1 143 ? -1.862 -4.968 -21.206 1.00 95.06 143 ALA A CA 1
ATOM 1076 C C . ALA A 1 143 ? -0.553 -5.171 -21.990 1.00 95.06 143 ALA A C 1
ATOM 1078 O O . ALA A 1 143 ? -0.351 -6.225 -22.589 1.00 95.06 143 ALA A O 1
ATOM 1079 N N . SER A 1 144 ? 0.347 -4.182 -21.977 1.00 94.12 144 SER A N 1
ATOM 1080 C CA . SER A 1 144 ? 1.626 -4.223 -22.697 1.00 94.12 144 SER A CA 1
ATOM 1081 C C . SER A 1 144 ? 2.853 -4.252 -21.779 1.00 94.12 144 SER A C 1
ATOM 1083 O O . SER A 1 144 ? 3.982 -4.179 -22.264 1.00 94.12 144 SER A O 1
ATOM 1085 N N . PHE A 1 145 ? 2.673 -4.281 -20.456 1.00 94.94 145 PHE A N 1
ATOM 1086 C CA . PHE A 1 145 ? 3.789 -4.228 -19.513 1.00 94.94 145 PHE A CA 1
ATOM 1087 C C . PHE A 1 145 ? 4.541 -5.565 -19.466 1.00 94.94 145 PHE A C 1
ATOM 1089 O O . PHE A 1 145 ? 3.953 -6.604 -19.183 1.00 94.94 145 PHE A O 1
ATOM 1096 N N . SER A 1 146 ? 5.858 -5.539 -19.695 1.00 92.56 146 SER A N 1
ATOM 1097 C CA . SER A 1 146 ? 6.660 -6.762 -19.867 1.00 92.56 146 SER A CA 1
ATOM 1098 C C . SER A 1 146 ? 8.002 -6.756 -19.124 1.00 92.56 146 SER A C 1
ATOM 1100 O O . SER A 1 146 ? 8.925 -7.483 -19.496 1.00 92.56 146 SER A O 1
ATOM 1102 N N . LEU A 1 147 ? 8.163 -5.920 -18.091 1.00 90.75 147 LEU A N 1
ATOM 1103 C CA . LEU A 1 147 ? 9.411 -5.889 -17.324 1.00 90.75 147 LEU A CA 1
ATOM 1104 C C . LEU A 1 147 ? 9.464 -7.008 -16.281 1.00 90.75 147 LEU A C 1
ATOM 1106 O O . LEU A 1 147 ? 8.580 -7.137 -15.437 1.00 90.75 147 LEU A O 1
ATOM 1110 N N . ILE A 1 148 ? 10.573 -7.744 -16.273 1.00 86.56 148 ILE A N 1
ATOM 1111 C CA . ILE A 1 148 ? 10.834 -8.800 -15.291 1.00 86.56 148 ILE A CA 1
ATOM 1112 C C . ILE A 1 148 ? 11.110 -8.235 -13.884 1.00 86.56 148 ILE A C 1
ATOM 1114 O O . ILE A 1 148 ? 11.638 -7.117 -13.763 1.00 86.56 148 ILE A O 1
ATOM 1118 N N . PRO A 1 149 ? 10.777 -8.974 -12.806 1.00 80.94 149 PRO A N 1
ATOM 1119 C CA . PRO A 1 149 ? 11.197 -8.650 -11.443 1.00 80.94 149 PRO A CA 1
ATOM 1120 C C . PRO A 1 149 ? 12.720 -8.526 -11.313 1.00 80.94 149 PRO A C 1
ATOM 1122 O O . PRO A 1 149 ? 13.468 -9.255 -11.961 1.00 80.94 149 PRO A O 1
ATOM 1125 N N . ILE A 1 150 ? 13.183 -7.613 -10.455 1.00 75.31 150 ILE A N 1
ATOM 1126 C CA . ILE A 1 150 ? 14.606 -7.516 -10.094 1.00 75.31 150 ILE A CA 1
ATOM 1127 C C . ILE A 1 150 ? 14.886 -8.567 -9.024 1.00 75.31 150 ILE A C 1
ATOM 1129 O O . ILE A 1 150 ? 14.134 -8.674 -8.050 1.00 75.31 150 ILE A O 1
ATOM 1133 N N . ARG A 1 151 ? 15.971 -9.327 -9.193 1.00 69.88 151 ARG A N 1
ATOM 1134 C CA . ARG A 1 151 ? 16.392 -10.326 -8.206 1.00 69.88 151 ARG A CA 1
ATOM 1135 C C . ARG A 1 151 ? 16.792 -9.633 -6.910 1.00 69.88 151 ARG A C 1
ATOM 1137 O O . ARG A 1 151 ? 17.486 -8.624 -6.935 1.00 69.88 151 ARG A O 1
ATOM 1144 N N . TYR A 1 152 ? 16.431 -10.212 -5.768 1.00 63.50 152 TYR A N 1
ATOM 1145 C CA . TYR A 1 152 ? 16.703 -9.604 -4.459 1.00 63.50 152 TYR A CA 1
ATOM 1146 C C . TYR A 1 152 ? 18.196 -9.291 -4.224 1.00 63.50 152 TYR A C 1
ATOM 1148 O O . TYR A 1 152 ? 18.527 -8.239 -3.693 1.00 63.50 152 TYR A O 1
ATOM 1156 N N . LYS A 1 153 ? 19.112 -10.146 -4.711 1.00 65.69 153 LYS A N 1
ATOM 1157 C CA . LYS A 1 153 ? 20.573 -9.910 -4.645 1.00 65.69 153 LYS A CA 1
ATOM 1158 C C . LYS A 1 153 ? 21.040 -8.660 -5.407 1.00 65.69 153 LYS A C 1
ATOM 1160 O O . LYS A 1 153 ? 22.116 -8.149 -5.125 1.00 65.69 153 LYS A O 1
ATOM 1165 N N . GLU A 1 154 ? 20.256 -8.199 -6.375 1.00 67.44 154 GLU A N 1
ATOM 1166 C CA . GLU A 1 154 ? 20.531 -7.022 -7.203 1.00 67.44 154 GLU A CA 1
ATOM 1167 C C . GLU A 1 154 ? 19.782 -5.780 -6.693 1.00 67.44 154 GLU A C 1
ATOM 1169 O O . GLU A 1 154 ? 20.025 -4.671 -7.170 1.00 67.44 154 GLU A O 1
ATOM 1174 N N . TRP A 1 155 ? 18.868 -5.940 -5.726 1.00 73.19 155 TRP A N 1
ATOM 1175 C CA . TRP A 1 155 ? 18.075 -4.832 -5.218 1.00 73.19 155 TRP A CA 1
ATOM 1176 C C . TRP A 1 155 ? 18.841 -4.033 -4.165 1.00 73.19 155 TRP A C 1
ATOM 1178 O O . TRP A 1 155 ? 19.118 -4.498 -3.062 1.00 73.19 155 TRP A O 1
ATOM 1188 N N . THR A 1 156 ? 19.086 -2.764 -4.470 1.00 73.00 156 THR A N 1
ATOM 1189 C CA . THR A 1 156 ? 19.431 -1.748 -3.476 1.00 73.00 156 THR A CA 1
ATOM 1190 C C . THR A 1 156 ? 18.247 -0.800 -3.315 1.00 73.00 156 THR A C 1
ATOM 1192 O O . THR A 1 156 ? 17.669 -0.356 -4.303 1.00 73.00 156 THR A O 1
ATOM 1195 N N . SER A 1 157 ? 17.886 -0.418 -2.084 1.00 67.12 157 SER A N 1
ATOM 1196 C CA . SER A 1 157 ? 16.808 0.566 -1.832 1.00 67.12 157 SER A CA 1
ATOM 1197 C C . SER A 1 157 ? 17.138 1.978 -2.345 1.00 67.12 157 SER A C 1
ATOM 1199 O O . SER A 1 157 ? 16.281 2.868 -2.342 1.00 67.12 157 SER A O 1
ATOM 1201 N N . ARG A 1 158 ? 18.384 2.169 -2.800 1.00 74.50 158 ARG A N 1
ATOM 1202 C CA . ARG A 1 158 ? 18.941 3.383 -3.384 1.00 74.50 158 ARG A CA 1
ATOM 1203 C C . ARG A 1 158 ? 19.447 3.108 -4.797 1.00 74.50 158 ARG A C 1
ATOM 1205 O O . ARG A 1 158 ? 20.376 2.324 -4.978 1.00 74.50 158 ARG A O 1
ATOM 1212 N N . ARG A 1 159 ? 18.929 3.853 -5.769 1.00 75.56 159 ARG A N 1
ATOM 1213 C CA . ARG A 1 159 ? 19.448 3.921 -7.13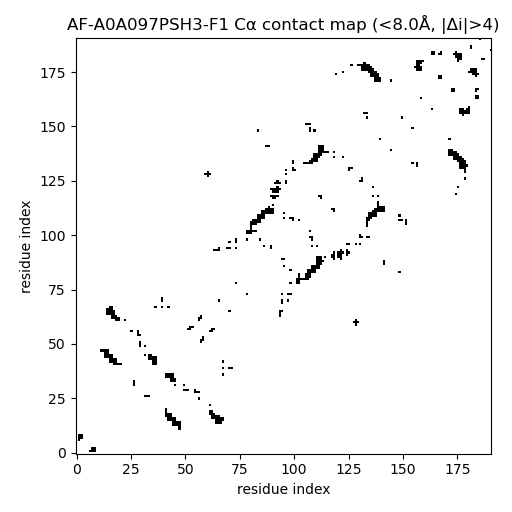8 1.00 75.56 159 ARG A CA 1
ATOM 1214 C C . ARG A 1 159 ? 20.290 5.191 -7.336 1.00 75.56 159 ARG A C 1
ATOM 1216 O O . ARG A 1 159 ? 19.806 6.291 -7.026 1.00 75.56 159 ARG A O 1
ATOM 1223 N N . PRO A 1 160 ? 21.539 5.093 -7.832 1.00 77.06 160 PRO A N 1
ATOM 1224 C CA . PRO A 1 160 ? 22.393 6.254 -8.071 1.00 77.06 160 PRO A CA 1
ATOM 1225 C C . PRO A 1 160 ? 21.731 7.314 -8.964 1.00 77.06 160 PRO A C 1
ATOM 1227 O O . PRO A 1 160 ? 20.962 7.008 -9.871 1.00 77.06 160 PRO A O 1
ATOM 1230 N N . TRP A 1 161 ? 22.060 8.592 -8.749 1.00 69.81 161 TRP A N 1
ATOM 1231 C CA . TRP A 1 161 ? 21.481 9.711 -9.514 1.00 69.81 161 TRP A CA 1
ATOM 1232 C C . TRP A 1 161 ? 21.649 9.576 -11.035 1.00 69.81 161 TRP A C 1
ATOM 1234 O O . TRP A 1 161 ? 20.713 9.859 -11.781 1.00 69.81 161 TRP A O 1
ATOM 1244 N N . LYS A 1 162 ? 22.819 9.112 -11.495 1.00 76.50 162 LYS A N 1
ATOM 1245 C CA . LYS A 1 162 ? 23.098 8.902 -12.926 1.00 76.50 162 LYS A CA 1
ATOM 1246 C C . LYS A 1 162 ? 22.122 7.899 -13.552 1.00 76.50 162 LYS A C 1
ATOM 1248 O O . LYS A 1 162 ? 21.602 8.149 -14.634 1.00 76.50 162 LYS A O 1
ATOM 1253 N N . GLU A 1 163 ? 21.819 6.816 -12.843 1.00 76.69 163 GLU A N 1
ATOM 1254 C CA . GLU A 1 163 ? 20.847 5.816 -13.289 1.00 76.69 163 GLU A CA 1
ATOM 1255 C C . GLU A 1 163 ? 19.414 6.344 -13.252 1.00 76.69 163 GLU A C 1
ATOM 1257 O O . GLU A 1 163 ? 18.652 6.093 -14.181 1.00 76.69 163 GLU A O 1
ATOM 1262 N N . ARG A 1 164 ? 19.054 7.141 -12.236 1.00 72.50 164 ARG A N 1
ATOM 1263 C CA . ARG A 1 164 ? 17.738 7.798 -12.183 1.00 72.50 164 ARG A CA 1
ATOM 1264 C C . ARG A 1 164 ? 17.515 8.724 -13.377 1.00 72.50 164 ARG A C 1
ATOM 1266 O O . ARG A 1 164 ? 16.441 8.686 -13.961 1.00 72.50 164 ARG A O 1
ATOM 1273 N N . LYS A 1 165 ? 18.526 9.504 -13.787 1.00 71.50 165 LYS A N 1
ATOM 1274 C CA . LYS A 1 165 ? 18.451 10.340 -15.002 1.00 71.50 165 LYS A CA 1
ATOM 1275 C C . LYS A 1 165 ? 18.281 9.519 -16.279 1.00 71.50 165 LYS A C 1
ATOM 1277 O O . LYS A 1 165 ? 17.594 9.965 -17.194 1.00 71.50 165 LYS A O 1
ATOM 1282 N N . LYS A 1 166 ? 18.909 8.342 -16.353 1.00 72.81 166 LYS A N 1
ATOM 1283 C CA . LYS A 1 166 ? 18.756 7.430 -17.491 1.00 72.81 166 LYS A CA 1
ATOM 1284 C C . LYS A 1 166 ? 17.337 6.851 -17.549 1.00 72.81 166 LYS A C 1
ATOM 1286 O O . LYS A 1 166 ? 16.732 6.887 -18.612 1.00 72.81 166 LYS A O 1
ATOM 1291 N N . ALA A 1 167 ? 16.787 6.438 -16.405 1.00 72.44 167 ALA A N 1
ATOM 1292 C CA . ALA A 1 167 ? 15.457 5.834 -16.297 1.00 72.44 167 ALA A CA 1
ATOM 1293 C C . ALA A 1 167 ? 14.308 6.743 -16.781 1.00 72.44 167 ALA A C 1
ATOM 1295 O O . ALA A 1 167 ? 13.297 6.237 -17.249 1.00 72.44 167 ALA A O 1
ATOM 1296 N N . ILE A 1 168 ? 14.471 8.072 -16.739 1.00 70.25 168 ILE A N 1
ATOM 1297 C CA . ILE A 1 168 ? 13.493 9.033 -17.299 1.00 70.25 168 ILE A CA 1
ATOM 1298 C C . ILE A 1 168 ? 13.317 8.840 -18.814 1.00 70.25 168 ILE A C 1
ATOM 1300 O O . ILE A 1 168 ? 12.245 9.086 -19.358 1.00 70.25 168 ILE A O 1
ATOM 1304 N N . LYS A 1 169 ? 14.384 8.425 -19.507 1.00 71.81 169 LYS A N 1
ATOM 1305 C CA . LYS A 1 169 ? 14.384 8.201 -20.958 1.00 71.81 169 LYS A CA 1
ATOM 1306 C C . LYS A 1 169 ? 13.970 6.775 -21.332 1.00 71.81 169 LYS A C 1
ATOM 1308 O O . LYS A 1 169 ? 13.811 6.490 -22.515 1.00 71.81 169 LYS A O 1
ATOM 1313 N N . GLU A 1 170 ? 13.835 5.886 -20.351 1.00 79.44 170 GLU A N 1
ATOM 1314 C CA . GLU A 1 170 ? 13.473 4.485 -20.557 1.00 79.44 170 GLU A CA 1
ATOM 1315 C C . GLU A 1 170 ? 11.944 4.326 -20.560 1.00 79.44 170 GLU A C 1
ATOM 1317 O O . GLU A 1 170 ? 11.212 5.043 -19.873 1.00 79.44 170 GLU A O 1
ATOM 1322 N N . ARG A 1 171 ? 11.453 3.387 -21.371 1.00 79.38 171 ARG A N 1
ATOM 1323 C CA . ARG A 1 171 ? 10.044 2.985 -21.407 1.00 79.38 171 ARG A CA 1
ATOM 1324 C C . ARG A 1 171 ? 9.939 1.529 -20.941 1.00 79.38 171 ARG A C 1
ATOM 1326 O O . ARG A 1 171 ? 10.745 0.719 -21.397 1.00 79.38 171 ARG A O 1
ATOM 1333 N N . PRO A 1 172 ? 8.965 1.180 -20.083 1.00 85.75 172 PRO A N 1
ATOM 1334 C CA . PRO A 1 172 ? 7.971 2.052 -19.445 1.00 85.75 172 PRO A CA 1
ATOM 1335 C C . PRO A 1 172 ? 8.589 3.006 -18.413 1.00 85.75 172 PRO A C 1
ATOM 1337 O O . PRO A 1 172 ? 9.650 2.745 -17.850 1.00 85.75 172 PRO A O 1
ATOM 1340 N N . GLU A 1 173 ? 7.923 4.133 -18.175 1.00 89.62 173 GLU A N 1
ATOM 1341 C CA . GLU A 1 173 ? 8.478 5.198 -17.343 1.00 89.62 173 GLU A CA 1
ATOM 1342 C C . GLU A 1 173 ? 8.418 4.843 -15.858 1.00 89.62 173 GLU A C 1
ATOM 1344 O O . GLU A 1 173 ? 7.341 4.634 -15.303 1.00 89.62 173 GLU A O 1
ATOM 1349 N N . MET A 1 174 ? 9.571 4.835 -15.196 1.00 89.50 174 MET A N 1
ATOM 1350 C CA . MET A 1 174 ? 9.672 4.578 -13.762 1.00 89.50 174 MET A CA 1
ATOM 1351 C C . MET A 1 174 ? 9.565 5.883 -12.969 1.00 89.50 174 MET A C 1
ATOM 1353 O O . MET A 1 174 ? 10.404 6.768 -13.120 1.00 89.50 174 MET A O 1
ATOM 1357 N N . ILE A 1 175 ? 8.589 5.980 -12.063 1.00 88.25 175 ILE A N 1
ATOM 1358 C CA . ILE A 1 175 ? 8.371 7.188 -11.241 1.00 88.25 175 ILE A CA 1
ATOM 1359 C C . ILE A 1 175 ? 8.787 7.016 -9.773 1.00 88.25 175 ILE A C 1
ATOM 1361 O O . ILE A 1 175 ? 8.860 7.986 -9.013 1.00 88.25 175 ILE A O 1
ATOM 1365 N N . TYR A 1 176 ? 9.058 5.779 -9.357 1.00 88.69 176 TYR A N 1
ATOM 1366 C CA . TYR A 1 176 ? 9.472 5.438 -7.999 1.00 88.69 176 TYR A CA 1
ATOM 1367 C C . TYR A 1 176 ? 10.335 4.177 -7.994 1.00 88.69 176 TYR A C 1
ATOM 1369 O O . TYR A 1 176 ? 10.047 3.233 -8.730 1.00 88.69 176 TYR A O 1
ATOM 1377 N N . TYR A 1 177 ? 11.361 4.154 -7.145 1.00 88.62 177 TYR A N 1
ATOM 1378 C CA . TYR A 1 177 ? 12.219 2.990 -6.938 1.00 88.62 177 TYR A CA 1
ATOM 1379 C C . TYR A 1 177 ? 12.830 3.038 -5.543 1.00 88.62 177 TYR A C 1
ATOM 1381 O O . TYR A 1 177 ? 13.742 3.826 -5.318 1.00 88.62 177 TYR A O 1
ATOM 1389 N N . GLY A 1 178 ? 12.374 2.209 -4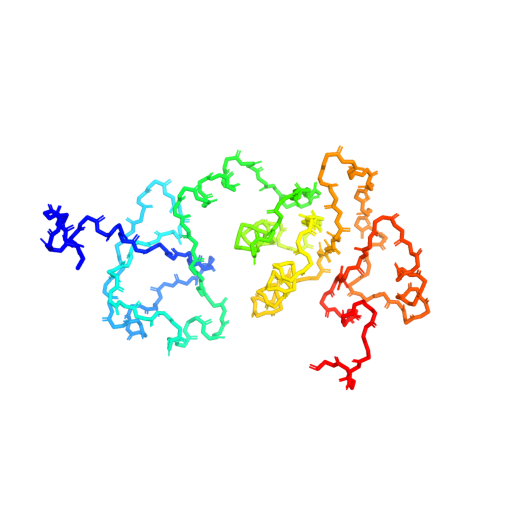.612 1.00 83.94 178 GLY A N 1
ATOM 1390 C CA . GLY A 1 178 ? 12.931 2.181 -3.263 1.00 83.94 178 GLY A CA 1
ATOM 1391 C C . GLY A 1 178 ? 12.674 3.473 -2.472 1.00 83.94 178 GLY A C 1
ATOM 1392 O O . GLY A 1 178 ? 12.642 4.589 -2.999 1.00 83.94 178 GLY A O 1
ATOM 1393 N N . ARG A 1 179 ? 12.557 3.371 -1.151 1.00 80.38 179 ARG A N 1
ATOM 1394 C CA . ARG A 1 179 ? 12.372 4.559 -0.301 1.00 80.38 179 ARG A CA 1
ATOM 1395 C C . ARG A 1 179 ? 13.568 5.508 -0.337 1.00 80.38 179 ARG A C 1
ATOM 1397 O O . ARG A 1 179 ? 13.389 6.718 -0.217 1.00 80.38 179 ARG A O 1
ATOM 1404 N N . GLN A 1 180 ? 14.780 4.980 -0.515 1.00 74.06 180 GLN A N 1
ATOM 1405 C CA . GLN A 1 180 ? 16.017 5.757 -0.418 1.00 74.06 180 GLN A CA 1
ATOM 1406 C C . GLN A 1 180 ? 16.448 6.408 -1.742 1.00 74.06 180 GLN A C 1
ATOM 1408 O O . GLN A 1 180 ? 17.412 7.177 -1.756 1.00 74.06 180 GLN A O 1
ATOM 1413 N N . SER A 1 181 ? 15.754 6.161 -2.858 1.00 65.19 181 SER A N 1
ATOM 1414 C CA . SER A 1 181 ? 16.145 6.732 -4.161 1.00 65.19 181 SER A CA 1
ATOM 1415 C C . SER A 1 181 ? 15.513 8.087 -4.480 1.00 65.19 181 SER A C 1
ATOM 1417 O O . SER A 1 181 ? 15.737 8.617 -5.570 1.00 65.19 181 SER A O 1
ATOM 1419 N N . GLY A 1 182 ? 14.762 8.685 -3.551 1.00 60.12 182 GLY A N 1
ATOM 1420 C CA . GLY A 1 182 ? 13.966 9.885 -3.828 1.00 60.12 182 GLY A CA 1
ATOM 1421 C C . GLY A 1 182 ? 12.918 9.638 -4.921 1.00 60.12 182 GLY A C 1
ATOM 1422 O O . GLY A 1 182 ? 12.624 8.496 -5.274 1.00 60.12 182 GLY A O 1
ATOM 1423 N N . VAL A 1 183 ? 12.350 10.705 -5.487 1.00 60.47 183 VAL A N 1
ATOM 1424 C CA . VAL A 1 183 ? 11.519 10.582 -6.693 1.00 60.47 183 VAL A CA 1
ATOM 1425 C C . VAL A 1 183 ? 12.430 10.381 -7.902 1.00 60.47 183 VAL A C 1
ATOM 1427 O O . VAL A 1 183 ? 13.431 11.085 -8.072 1.00 60.47 183 VAL A O 1
ATOM 1430 N N . VAL A 1 184 ? 12.120 9.390 -8.738 1.0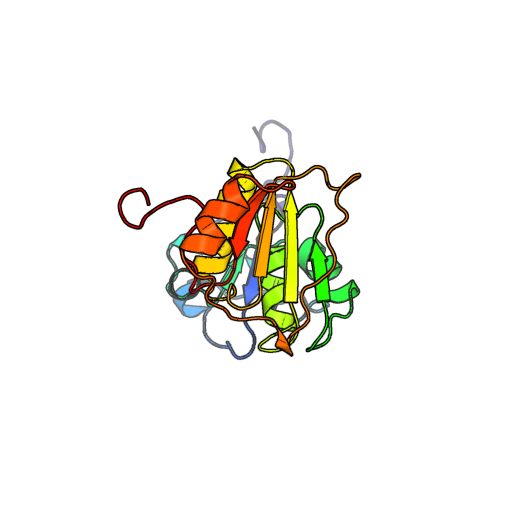0 57.84 184 VAL A N 1
ATOM 1431 C CA . VAL A 1 184 ? 12.823 9.220 -10.012 1.00 57.84 184 VAL A CA 1
ATOM 1432 C C . VAL A 1 184 ? 12.395 10.377 -10.913 1.00 57.84 184 VAL A C 1
ATOM 1434 O O . VAL A 1 184 ? 11.211 10.553 -11.170 1.00 57.84 184 VAL A O 1
ATOM 1437 N N . GLY A 1 185 ? 13.357 11.200 -11.332 1.00 49.12 185 GLY A N 1
ATOM 1438 C CA . GLY A 1 185 ? 13.110 12.333 -12.226 1.00 49.12 185 GLY A CA 1
ATOM 1439 C C . GLY A 1 185 ? 12.923 13.705 -11.581 1.00 49.12 185 GLY A C 1
ATOM 1440 O O . GLY A 1 185 ? 12.893 14.674 -12.326 1.00 49.12 185 GLY A O 1
ATOM 1441 N N . LEU A 1 186 ? 12.882 13.812 -10.247 1.00 50.44 186 LEU A N 1
ATOM 1442 C CA . LEU A 1 186 ? 12.837 15.099 -9.537 1.00 50.44 186 LEU A CA 1
ATOM 1443 C C . LEU A 1 186 ? 13.984 15.202 -8.519 1.00 50.44 186 LEU A C 1
ATOM 1445 O O . LEU A 1 186 ? 14.373 14.226 -7.864 1.00 50.44 186 LEU A O 1
ATOM 1449 N N . SER A 1 187 ? 14.563 16.390 -8.405 1.00 47.81 187 SER A N 1
ATOM 1450 C CA . SER A 1 187 ? 15.505 16.780 -7.358 1.00 47.81 187 SER A CA 1
ATOM 1451 C C . SER A 1 187 ? 14.769 17.113 -6.055 1.00 47.81 187 SER A C 1
ATOM 1453 O O . SER A 1 187 ? 13.560 17.315 -6.040 1.00 47.81 187 SER A O 1
ATOM 1455 N N . LYS A 1 188 ? 15.500 17.181 -4.931 1.00 50.16 188 LYS A N 1
ATOM 1456 C CA . LYS A 1 188 ? 14.928 17.577 -3.628 1.00 50.16 188 LYS A CA 1
ATOM 1457 C C . LYS A 1 188 ? 14.282 18.970 -3.644 1.00 50.16 188 LYS A C 1
ATOM 1459 O O . LYS A 1 188 ? 13.442 19.223 -2.799 1.00 50.16 188 LYS A O 1
ATOM 1464 N N . SER A 1 189 ? 14.697 19.846 -4.556 1.00 45.31 189 SER A N 1
ATOM 1465 C CA . SER A 1 189 ? 14.146 21.192 -4.752 1.00 45.31 189 SER A CA 1
ATOM 1466 C C . SER A 1 189 ? 12.906 21.229 -5.652 1.00 45.31 189 SER A C 1
ATOM 1468 O O . SER A 1 189 ? 12.278 22.272 -5.760 1.00 45.31 189 SER A O 1
ATOM 1470 N N . GLU A 1 190 ? 12.578 20.121 -6.320 1.00 45.25 190 GLU A N 1
ATOM 1471 C CA . GLU A 1 190 ? 11.414 19.976 -7.210 1.00 45.25 190 GLU A CA 1
ATOM 1472 C C . GLU A 1 190 ? 10.304 19.114 -6.570 1.00 45.25 190 GLU A C 1
ATOM 1474 O O . GLU A 1 190 ? 9.369 18.690 -7.251 1.00 45.25 190 GLU A O 1
ATOM 1479 N N . LEU A 1 191 ? 10.449 18.814 -5.275 1.00 50.75 191 LEU A N 1
ATOM 1480 C CA . LEU A 1 191 ? 9.501 18.096 -4.421 1.00 50.75 191 LEU A CA 1
ATOM 1481 C C . LEU A 1 191 ? 8.798 19.072 -3.485 1.00 50.75 191 LEU A C 1
ATOM 1483 O O . LEU A 1 191 ? 7.585 18.859 -3.271 1.00 50.75 191 LEU A O 1
#

Organism: Artemisia annua (NCBI:txid35608)

pLDDT: mean 85.72, std 12.82, range [45.25, 97.94]

Solvent-accessible surface area (backbone atoms only — not comparable to full-atom values): 10890 Å² total; per-residue (Å²): 108,51,72,79,66,74,43,61,73,83,68,58,67,59,43,29,32,36,49,49,90,95,71,86,85,54,39,80,64,60,74,42,85,74,43,71,39,88,92,40,89,57,30,28,43,35,64,80,83,62,67,54,81,83,18,63,52,39,68,71,38,46,36,49,76,42,50,64,69,55,49,49,57,56,60,71,65,66,72,47,66,52,45,74,46,78,37,56,68,28,49,60,22,62,60,53,45,53,52,38,60,56,24,58,98,34,44,38,40,40,32,23,22,67,51,56,73,43,40,51,47,16,52,51,48,29,58,64,51,72,53,28,50,49,32,35,33,31,42,32,58,57,93,74,66,80,82,77,83,80,54,70,94,75,63,59,38,53,59,57,70,72,57,33,62,50,38,64,79,38,84,70,35,46,55,34,43,16,62,69,31,54,49,39,77,48,56,88,91,73,110

Secondary structure (DSSP, 8-state):
-TGGGT--GGGS-PEEEEEPTT----HHHHTSPPEE-TTSTTEEEE-TT--GGGSHHHHTTSEEE--HHHHHHHHHTT--TT-EEEETT-TT-HHHHHHHHHHTTSSEEEEEES-HHHHHHHHHHHHHTT--TTEEEEES-TTS--PPPPPGGG--S---HHHHHHHTTSSSEEEEESGGG-BTT--TT--